Protein AF-A0A7R8WKD8-F1 (afdb_monomer_lite)

InterPro domains:
  IPR022764 Peptidase S54, rhomboid domain [PF01694] (116-177)
  IPR035952 Rhomboid-like superfamily [G3DSA:1.20.1540.10] (82-189)
  IPR035952 Rhomboid-like superfamily [SSF144091] (101-178)
  IPR051512 Inactive Rhomboid [PTHR45965] (2-182)

Foldseek 3Di:
DDPPPAPDHDDAPQDLCFAVVVHQDPPNHQDSDPLRGEFRPDGNDCPDDDDPPSHPDDQQWFWWQADQVRDTDTDHPVVSVVRVTDTDPRGHDPSNDQSNQVNVPPDGDPDSPDPPVLVCLQCVLVDDPDDVRVVVCCVVCVVVLVVVCVVPNDVVSVVCVRVVSSVVSVVCVVCVVPPDDDDPDPPVCVCVVVVVVVVVCVPPVPPPPPPDPDDPDDDPDDDD

Structure (mmCIF, N/CA/C/O backbone):
data_AF-A0A7R8WKD8-F1
#
_entry.id   AF-A0A7R8WKD8-F1
#
loop_
_atom_site.group_PDB
_atom_site.id
_atom_site.type_symbol
_atom_site.label_atom_id
_atom_site.label_alt_id
_atom_site.label_comp_id
_atom_site.label_asym_id
_atom_site.label_entity_id
_atom_site.label_seq_id
_atom_site.pdbx_PDB_ins_code
_atom_site.Cartn_x
_atom_site.Cartn_y
_atom_site.Cartn_z
_atom_site.occupancy
_atom_site.B_iso_or_equiv
_atom_site.auth_seq_id
_atom_site.auth_comp_id
_atom_site.auth_asym_id
_atom_site.auth_atom_id
_atom_site.pdbx_PDB_model_num
ATOM 1 N N . MET A 1 1 ? 23.098 -16.513 -18.361 1.00 45.22 1 MET A N 1
ATOM 2 C CA . MET A 1 1 ? 24.080 -15.434 -18.137 1.00 45.22 1 MET A CA 1
ATOM 3 C C . MET A 1 1 ? 23.797 -14.370 -19.174 1.00 45.22 1 MET A C 1
ATOM 5 O O . MET A 1 1 ? 23.619 -14.735 -20.330 1.00 45.22 1 MET A O 1
ATOM 9 N N . GLY A 1 2 ? 23.624 -13.119 -18.756 1.00 51.22 2 GLY A N 1
ATOM 10 C CA . GLY A 1 2 ? 23.376 -12.006 -19.670 1.00 51.22 2 GLY A CA 1
ATOM 11 C C . GLY A 1 2 ? 24.630 -11.605 -20.452 1.00 51.22 2 GLY A C 1
ATOM 12 O O . GLY A 1 2 ? 25.736 -12.041 -20.107 1.00 51.22 2 GLY A O 1
ATOM 13 N N . PRO A 1 3 ? 24.479 -10.781 -21.500 1.00 53.19 3 PRO A N 1
ATOM 14 C CA . PRO A 1 3 ? 25.617 -10.190 -22.198 1.00 53.19 3 PRO A CA 1
ATOM 15 C C . PRO A 1 3 ? 26.504 -9.412 -21.207 1.00 53.19 3 PRO A C 1
ATOM 17 O O . PRO A 1 3 ? 26.001 -8.745 -20.305 1.00 53.19 3 PRO A O 1
ATOM 20 N N . GLY A 1 4 ? 27.829 -9.550 -21.327 1.00 61.06 4 GLY A N 1
ATOM 21 C CA . GLY A 1 4 ? 28.795 -8.861 -20.455 1.00 61.06 4 GLY A CA 1
ATOM 22 C C . GLY A 1 4 ? 29.048 -9.501 -19.082 1.00 61.06 4 GLY A C 1
ATOM 23 O O . GLY A 1 4 ? 29.598 -8.844 -18.209 1.00 61.06 4 GLY A O 1
ATOM 24 N N . GLY A 1 5 ? 28.664 -10.766 -18.862 1.00 62.50 5 GLY A N 1
ATOM 25 C CA . GLY A 1 5 ? 28.948 -11.476 -17.602 1.00 62.50 5 GLY A CA 1
ATOM 26 C C . GLY A 1 5 ? 27.924 -11.242 -16.487 1.00 62.50 5 GLY A C 1
ATOM 27 O O . GLY A 1 5 ? 28.118 -11.713 -15.368 1.00 62.50 5 GLY A O 1
ATOM 28 N N . ARG A 1 6 ? 26.803 -10.577 -16.793 1.00 66.00 6 ARG A N 1
ATOM 29 C CA . ARG A 1 6 ? 25.732 -10.315 -15.826 1.00 66.00 6 ARG A CA 1
ATOM 30 C C . ARG A 1 6 ? 25.012 -11.599 -15.403 1.00 66.00 6 ARG A C 1
ATOM 32 O O . ARG A 1 6 ? 24.762 -12.510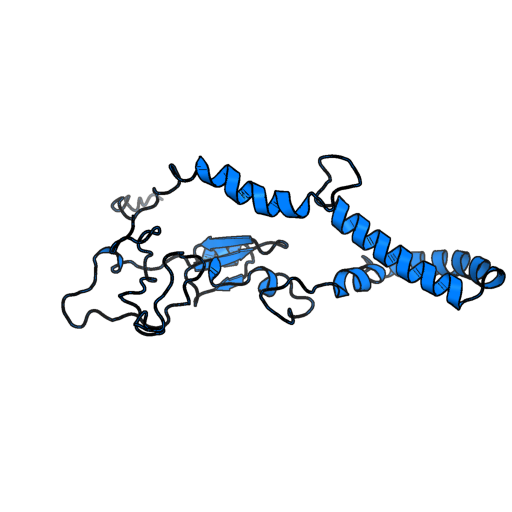 -16.204 1.00 66.00 6 ARG A O 1
ATOM 39 N N . ILE A 1 7 ? 24.605 -11.649 -14.135 1.00 69.19 7 ILE A N 1
ATOM 40 C CA . ILE A 1 7 ? 23.776 -12.738 -13.588 1.00 69.19 7 ILE A CA 1
ATOM 41 C C . ILE A 1 7 ? 22.369 -12.769 -14.206 1.00 69.19 7 ILE A C 1
ATOM 43 O O . ILE A 1 7 ? 21.774 -13.840 -14.344 1.00 69.19 7 ILE A O 1
ATOM 47 N N . SER A 1 8 ? 21.873 -11.608 -14.626 1.00 70.19 8 SER A N 1
ATOM 48 C CA . SER A 1 8 ? 20.536 -11.402 -15.176 1.00 70.19 8 SER A CA 1
ATOM 49 C C . SER A 1 8 ? 20.559 -11.349 -16.705 1.00 70.19 8 SER A C 1
ATOM 51 O O . SER A 1 8 ? 21.526 -10.866 -17.288 1.00 70.19 8 SER A O 1
ATOM 53 N N . GLY A 1 9 ? 19.520 -11.873 -17.363 1.00 71.19 9 GLY A N 1
ATOM 54 C CA . GLY A 1 9 ? 19.369 -11.789 -18.822 1.00 71.19 9 GLY A CA 1
ATOM 55 C C . GLY A 1 9 ? 18.934 -10.394 -19.298 1.00 71.19 9 GLY A C 1
ATOM 56 O O . GLY A 1 9 ? 18.519 -9.581 -18.471 1.00 71.19 9 GLY A O 1
ATOM 57 N N . PRO A 1 10 ? 19.015 -10.113 -20.612 1.00 72.69 10 PRO A N 1
ATOM 58 C CA . PRO A 1 10 ? 18.503 -8.867 -21.175 1.00 72.69 10 PRO A CA 1
ATOM 59 C C . PRO A 1 10 ? 16.980 -8.785 -21.001 1.00 72.69 10 PRO A C 1
ATOM 61 O O . PRO A 1 10 ? 16.276 -9.781 -21.178 1.00 72.69 10 PRO A O 1
ATOM 64 N N . VAL A 1 11 ? 16.477 -7.597 -20.658 1.00 81.00 11 VAL A N 1
ATOM 65 C CA . VAL A 1 11 ? 15.042 -7.310 -20.544 1.00 81.00 11 VAL A CA 1
ATOM 66 C C . VAL A 1 11 ? 14.648 -6.358 -21.664 1.00 81.00 11 VAL A C 1
ATOM 68 O O . VAL A 1 11 ? 15.293 -5.330 -21.875 1.00 81.00 11 VAL A O 1
ATOM 71 N N . CYS A 1 12 ? 13.577 -6.707 -22.373 1.00 81.44 12 CYS A N 1
ATOM 72 C CA . CYS A 1 12 ? 13.008 -5.885 -23.432 1.00 81.44 12 CYS A CA 1
ATOM 73 C C . CYS A 1 12 ? 12.758 -4.449 -22.944 1.00 81.44 12 CYS A C 1
ATOM 75 O O . CYS A 1 12 ? 12.101 -4.237 -21.928 1.00 81.44 12 CYS A O 1
ATOM 77 N N . GLY A 1 13 ? 13.297 -3.457 -23.657 1.00 78.56 13 GLY A N 1
ATOM 78 C CA . GLY A 1 13 ? 13.107 -2.039 -23.330 1.00 78.56 13 GLY A CA 1
ATOM 79 C C . GLY A 1 13 ? 13.916 -1.521 -22.133 1.00 78.56 13 GLY A C 1
ATOM 80 O O . GLY A 1 13 ? 13.988 -0.307 -21.956 1.00 78.56 13 GLY A O 1
ATOM 81 N N . GLN A 1 14 ? 14.581 -2.397 -21.375 1.00 80.50 14 GLN A N 1
ATOM 82 C CA . GLN A 1 14 ? 15.265 -2.060 -20.130 1.00 80.50 14 GLN A CA 1
ATOM 83 C C . GLN A 1 14 ? 16.693 -2.629 -20.124 1.00 80.50 14 GLN A C 1
ATOM 85 O O . GLN A 1 14 ? 17.045 -3.454 -19.289 1.00 80.50 14 GLN A O 1
ATOM 90 N N . ASP A 1 15 ? 17.533 -2.184 -21.057 1.00 83.69 15 ASP A N 1
ATOM 91 C CA . ASP A 1 15 ? 18.952 -2.549 -21.090 1.00 83.69 15 ASP A CA 1
ATOM 92 C C . ASP A 1 15 ? 19.832 -1.350 -20.674 1.00 83.69 15 ASP A C 1
ATOM 94 O O . ASP A 1 15 ? 19.741 -0.290 -21.306 1.00 83.69 15 ASP A O 1
ATOM 98 N N . PRO A 1 16 ? 20.695 -1.496 -19.646 1.00 83.31 16 PRO A N 1
ATOM 99 C CA . PRO A 1 16 ? 21.612 -0.446 -19.203 1.00 83.31 16 PRO A CA 1
ATOM 100 C C . PRO A 1 16 ? 22.499 0.124 -20.319 1.00 83.31 16 PRO A C 1
ATOM 102 O O . PRO A 1 16 ? 22.771 1.323 -20.330 1.00 83.31 16 PRO A O 1
ATOM 105 N N . SER A 1 17 ? 22.942 -0.712 -21.265 1.00 80.62 17 SER A N 1
ATOM 106 C CA . SER A 1 17 ? 23.826 -0.315 -22.368 1.00 80.62 17 SER A CA 1
ATOM 107 C C . SER A 1 17 ? 23.109 0.496 -23.450 1.00 80.62 17 SER A C 1
ATOM 109 O O . SER A 1 17 ? 23.755 1.230 -24.194 1.00 80.62 17 SER A O 1
ATOM 111 N N . TYR A 1 18 ? 21.780 0.391 -23.529 1.00 82.00 18 TYR A N 1
ATOM 112 C CA . TYR A 1 18 ? 20.954 1.074 -24.533 1.00 82.00 18 TYR A CA 1
ATOM 113 C C . TYR A 1 18 ? 20.039 2.151 -23.928 1.00 82.00 18 TYR A C 1
ATOM 115 O O . TYR A 1 18 ? 19.249 2.773 -24.649 1.00 82.00 18 TYR A O 1
ATOM 123 N N . CYS A 1 19 ? 20.153 2.402 -22.620 1.00 86.06 19 CYS A N 1
ATOM 124 C CA . CYS A 1 19 ? 19.435 3.463 -21.930 1.00 86.06 19 CYS A CA 1
ATOM 125 C C . CYS A 1 19 ? 20.243 4.767 -21.908 1.00 86.06 19 CYS A C 1
ATOM 127 O O . CYS A 1 19 ? 21.386 4.804 -21.461 1.00 86.06 19 CYS A O 1
ATOM 129 N N . LYS A 1 20 ? 19.631 5.864 -22.365 1.00 86.56 20 LYS A N 1
ATOM 130 C CA . LYS A 1 20 ? 20.233 7.206 -22.368 1.00 86.56 20 LYS A CA 1
ATOM 131 C C . LYS A 1 20 ? 19.947 7.980 -21.080 1.00 86.56 20 LYS A C 1
ATOM 133 O O . LYS A 1 20 ? 20.709 8.873 -20.723 1.00 86.56 20 LYS A O 1
ATOM 138 N N . ASP A 1 21 ? 18.834 7.681 -20.413 1.00 83.81 21 ASP A N 1
ATOM 139 C CA . ASP A 1 21 ? 18.379 8.412 -19.229 1.00 83.81 21 ASP A CA 1
ATOM 140 C C . ASP A 1 21 ? 17.670 7.470 -18.234 1.00 83.81 21 ASP A C 1
ATOM 142 O O . ASP A 1 21 ? 16.521 7.088 -18.502 1.00 83.81 21 ASP A O 1
ATOM 146 N N . PRO A 1 22 ? 18.323 7.108 -17.109 1.00 87.75 22 PRO A N 1
ATOM 147 C CA . PRO A 1 22 ? 19.722 7.407 -16.756 1.00 87.75 22 PRO A CA 1
ATOM 148 C C . PRO A 1 22 ? 20.719 6.511 -17.515 1.00 87.75 22 PRO A C 1
ATOM 150 O O . PRO A 1 22 ? 20.501 5.313 -17.649 1.00 87.75 22 PRO A O 1
ATOM 153 N N . ALA A 1 23 ? 21.833 7.066 -17.999 1.00 84.50 23 ALA A N 1
ATOM 154 C CA . ALA A 1 23 ? 22.864 6.273 -18.676 1.00 84.50 23 ALA A CA 1
ATOM 155 C C . ALA A 1 23 ? 23.682 5.438 -17.675 1.00 84.50 23 ALA A C 1
ATOM 157 O O . ALA A 1 23 ? 24.128 5.961 -16.655 1.00 84.50 23 ALA A O 1
ATOM 158 N N . SER A 1 24 ? 23.917 4.158 -17.977 1.00 82.56 24 SER A N 1
ATOM 159 C CA . SER A 1 24 ? 24.777 3.279 -17.172 1.00 82.56 24 SER A CA 1
ATOM 160 C C . SER A 1 24 ? 26.246 3.453 -17.565 1.00 82.56 24 SER A C 1
ATOM 162 O O . SER A 1 24 ? 26.801 2.628 -18.290 1.00 82.56 24 SER A O 1
ATOM 164 N N . VAL A 1 25 ? 26.874 4.532 -17.102 1.00 84.19 25 VAL A N 1
ATOM 165 C CA . VAL A 1 25 ? 28.289 4.845 -17.364 1.00 84.19 25 VAL A CA 1
ATOM 166 C C . VAL A 1 25 ? 29.033 5.110 -16.059 1.00 84.19 25 VAL A C 1
ATOM 168 O O . VAL A 1 25 ? 28.458 5.660 -15.119 1.00 84.19 25 VAL A O 1
ATOM 171 N N . ALA A 1 26 ? 30.317 4.749 -15.995 1.00 78.75 26 ALA A N 1
ATOM 172 C CA . ALA A 1 26 ? 31.159 5.027 -14.834 1.00 78.75 26 ALA A CA 1
ATOM 173 C C . ALA A 1 26 ? 31.128 6.530 -14.476 1.00 78.75 26 ALA A C 1
ATOM 175 O O . ALA A 1 26 ? 31.273 7.369 -15.371 1.00 78.75 26 ALA A O 1
ATOM 176 N N . PRO A 1 27 ? 30.945 6.904 -13.193 1.00 80.38 27 PRO A N 1
ATOM 177 C CA . PRO A 1 27 ? 30.957 6.067 -11.983 1.00 80.38 27 PRO A CA 1
ATOM 178 C C . PRO A 1 27 ? 29.587 5.497 -11.553 1.00 80.38 27 PRO A C 1
ATOM 180 O O . PRO A 1 27 ? 29.515 4.786 -10.554 1.00 80.38 27 PRO A O 1
ATOM 183 N N . HIS A 1 28 ? 28.502 5.802 -12.269 1.00 82.81 28 HIS A N 1
ATOM 184 C CA . HIS A 1 28 ? 27.127 5.415 -11.930 1.00 82.81 28 HIS A CA 1
ATOM 185 C C . HIS A 1 28 ? 26.617 4.295 -12.848 1.00 82.81 28 HIS A C 1
ATOM 187 O O . HIS A 1 28 ? 25.647 4.451 -13.590 1.00 82.81 28 HIS A O 1
ATOM 193 N N . GLU A 1 29 ? 27.294 3.149 -12.810 1.00 85.88 29 GLU A N 1
ATOM 194 C CA . GLU A 1 29 ? 26.869 1.964 -13.555 1.00 85.88 29 GLU A CA 1
ATOM 195 C C . GLU A 1 29 ? 25.701 1.261 -12.868 1.00 85.88 29 GLU A C 1
ATOM 197 O O . GLU A 1 29 ? 25.628 1.167 -11.640 1.00 85.88 29 GLU A O 1
ATOM 202 N N . TRP A 1 30 ? 24.773 0.748 -13.672 1.00 86.56 30 TRP A N 1
ATOM 203 C CA . TRP A 1 30 ? 23.646 0.005 -13.137 1.00 86.56 30 TRP A CA 1
ATOM 204 C C . TRP A 1 30 ? 24.100 -1.371 -12.650 1.00 86.56 30 TRP A C 1
ATOM 206 O O . TRP A 1 30 ? 24.797 -2.074 -13.395 1.00 86.56 30 TRP A O 1
ATOM 216 N N . PRO A 1 31 ? 23.635 -1.801 -11.466 1.00 84.88 31 PRO A N 1
ATOM 217 C CA . PRO A 1 31 ? 24.001 -3.087 -10.884 1.00 84.88 31 PRO A CA 1
ATOM 218 C C . PRO A 1 31 ? 23.561 -4.267 -11.763 1.00 84.88 31 PRO A C 1
ATOM 220 O O . PRO A 1 31 ? 22.686 -4.145 -12.620 1.00 84.88 31 PRO A O 1
ATOM 223 N N . ASP A 1 32 ? 24.138 -5.447 -11.539 1.00 81.81 32 ASP A N 1
ATOM 224 C CA . ASP A 1 32 ? 23.786 -6.655 -12.304 1.00 81.81 32 ASP A CA 1
ATOM 225 C C . ASP A 1 32 ? 22.424 -7.262 -11.920 1.00 81.81 32 ASP A C 1
ATOM 227 O O . ASP A 1 32 ? 21.851 -8.056 -12.675 1.00 81.81 32 ASP A O 1
ATOM 231 N N . ASP A 1 33 ? 21.906 -6.910 -10.743 1.00 81.75 33 ASP A N 1
ATOM 232 C CA . ASP A 1 33 ? 20.605 -7.350 -10.242 1.00 81.75 33 ASP A CA 1
ATOM 233 C C . ASP A 1 33 ? 19.479 -6.480 -10.824 1.00 81.75 33 ASP A C 1
ATOM 235 O O . ASP A 1 33 ? 19.427 -5.275 -10.569 1.00 81.75 33 ASP A O 1
ATOM 239 N N . ILE A 1 34 ? 18.550 -7.099 -11.569 1.00 80.88 34 ILE A N 1
ATOM 240 C CA . ILE A 1 34 ? 17.421 -6.398 -12.211 1.00 80.88 34 ILE A CA 1
ATOM 241 C C . ILE A 1 34 ? 16.512 -5.686 -11.214 1.00 80.88 34 ILE A C 1
ATOM 243 O O . ILE A 1 34 ? 15.792 -4.763 -11.580 1.00 80.88 34 ILE A O 1
ATOM 247 N N . THR A 1 35 ? 16.502 -6.138 -9.958 1.00 82.19 35 THR A N 1
ATOM 248 C CA . THR A 1 35 ? 15.624 -5.573 -8.929 1.00 82.19 35 THR A CA 1
ATOM 249 C C . THR A 1 35 ? 16.043 -4.170 -8.510 1.00 82.19 35 THR A C 1
ATOM 251 O O . THR A 1 35 ? 15.264 -3.470 -7.881 1.00 82.19 35 THR A O 1
ATOM 254 N N . GLN A 1 36 ? 17.260 -3.758 -8.861 1.00 83.56 36 GLN A N 1
ATOM 255 C CA . GLN A 1 36 ? 17.828 -2.457 -8.520 1.00 83.56 36 GLN A CA 1
ATOM 256 C C . GLN A 1 36 ? 17.942 -1.541 -9.748 1.00 83.56 36 GLN A C 1
ATOM 258 O O . GLN A 1 36 ? 18.623 -0.518 -9.706 1.00 83.56 36 GLN A O 1
ATOM 263 N N . TRP A 1 37 ? 17.333 -1.921 -10.876 1.00 86.88 37 TRP A N 1
ATOM 264 C CA . TRP A 1 37 ? 17.413 -1.138 -12.104 1.00 86.88 37 TRP A CA 1
ATOM 265 C C . TRP A 1 37 ? 16.464 0.063 -12.064 1.00 86.88 37 TRP A C 1
ATOM 267 O O . TRP A 1 37 ? 15.256 -0.122 -11.888 1.00 86.88 37 TRP A O 1
ATOM 277 N N . PRO A 1 38 ? 16.965 1.289 -12.297 1.00 88.62 38 PRO A N 1
ATOM 278 C CA . PRO A 1 38 ? 16.108 2.462 -12.405 1.00 88.62 38 PRO A CA 1
ATOM 279 C C . PRO A 1 38 ? 15.262 2.410 -13.685 1.00 88.62 38 PRO A C 1
ATOM 281 O O . PRO A 1 38 ? 15.553 1.669 -14.623 1.00 88.62 38 PRO A O 1
ATOM 284 N N . VAL A 1 39 ? 14.206 3.218 -13.745 1.00 89.56 39 VAL A N 1
ATOM 285 C CA . VAL A 1 39 ? 13.338 3.319 -14.929 1.00 89.56 39 VAL A CA 1
ATOM 286 C C . VAL A 1 39 ? 14.101 3.934 -16.103 1.00 89.56 39 VAL A C 1
ATOM 288 O O . VAL A 1 39 ? 14.632 5.040 -15.986 1.00 89.56 39 VAL A O 1
ATOM 291 N N . CYS A 1 40 ? 14.124 3.248 -17.252 1.00 87.88 40 CYS A N 1
ATOM 292 C CA . CYS A 1 40 ? 14.686 3.819 -18.473 1.00 87.88 40 CYS A CA 1
ATOM 293 C C . CYS A 1 40 ? 13.658 4.711 -19.178 1.00 87.88 40 CYS A C 1
ATOM 295 O O . CYS A 1 40 ? 12.717 4.218 -19.795 1.00 87.88 40 CYS A O 1
ATOM 297 N N . ARG A 1 41 ? 13.848 6.034 -19.137 1.00 86.94 41 ARG A N 1
ATOM 298 C CA . ARG A 1 41 ? 12.908 6.984 -19.764 1.00 86.94 41 ARG A CA 1
ATOM 299 C C . ARG A 1 41 ? 13.178 7.199 -21.246 1.00 86.94 41 ARG A C 1
ATOM 301 O O . ARG A 1 41 ? 12.258 7.465 -22.016 1.00 86.94 41 ARG A O 1
ATOM 308 N N . LYS A 1 42 ? 14.449 7.139 -21.654 1.00 83.44 42 LYS A N 1
ATOM 309 C CA . LYS A 1 42 ? 14.872 7.396 -23.037 1.00 83.44 42 LYS A CA 1
ATOM 310 C C . LYS A 1 42 ? 15.813 6.305 -23.512 1.00 83.44 42 LYS A C 1
ATOM 312 O O . LYS A 1 42 ? 16.886 6.116 -22.946 1.00 83.44 42 LYS A O 1
ATOM 317 N N . ARG A 1 43 ? 15.417 5.640 -24.593 1.00 80.06 43 ARG A N 1
ATOM 318 C CA . ARG A 1 43 ? 16.225 4.637 -25.290 1.00 80.06 43 ARG A CA 1
ATOM 319 C C . ARG A 1 43 ? 17.055 5.303 -26.380 1.00 80.06 43 ARG A C 1
ATOM 321 O O . ARG A 1 43 ? 16.640 6.311 -26.957 1.00 80.06 43 ARG A O 1
ATOM 328 N N . THR A 1 44 ? 18.206 4.723 -26.686 1.00 73.69 44 THR A N 1
ATOM 329 C CA . THR A 1 44 ? 18.944 5.073 -27.899 1.00 73.69 44 THR A CA 1
ATOM 330 C C . THR A 1 44 ? 18.123 4.602 -29.100 1.00 73.69 44 THR A C 1
ATOM 332 O O . THR A 1 44 ? 18.080 3.411 -29.399 1.00 73.69 44 THR A O 1
ATOM 335 N N . LEU A 1 45 ? 17.413 5.527 -29.759 1.00 62.09 45 LEU A N 1
ATOM 336 C CA . LEU A 1 45 ? 16.790 5.244 -31.051 1.00 62.09 45 LEU A CA 1
ATOM 337 C C . LEU A 1 45 ? 17.905 4.867 -32.024 1.00 62.09 45 LEU A C 1
ATOM 339 O O . LEU A 1 45 ? 18.939 5.531 -32.052 1.00 62.09 45 LEU A O 1
ATOM 343 N N . ALA A 1 46 ? 17.690 3.805 -32.791 1.00 55.22 46 ALA A N 1
ATOM 344 C CA . ALA A 1 46 ? 18.627 3.268 -33.764 1.00 55.22 46 ALA A CA 1
ATOM 345 C C . ALA A 1 46 ? 19.007 4.307 -34.840 1.00 55.22 46 ALA A C 1
ATOM 347 O O . ALA A 1 46 ? 18.484 4.287 -35.947 1.00 55.22 46 ALA A O 1
ATOM 348 N N . SER A 1 47 ? 19.926 5.223 -34.531 1.00 45.66 47 SER A N 1
ATOM 349 C CA . SER A 1 47 ? 20.472 6.186 -35.491 1.00 45.66 47 SER A CA 1
ATOM 350 C C . SER A 1 47 ? 21.868 5.808 -35.985 1.00 45.66 47 SER A C 1
ATOM 352 O O . SER A 1 47 ? 22.529 6.638 -36.595 1.00 45.66 47 SER A O 1
ATOM 354 N N . SER A 1 48 ? 22.332 4.579 -35.736 1.00 44.56 48 SER A N 1
ATOM 355 C CA . SER A 1 48 ? 23.504 3.997 -36.403 1.00 44.56 48 SER A CA 1
ATOM 356 C C . SER A 1 48 ? 23.658 2.520 -36.023 1.00 44.56 48 SER A C 1
ATOM 358 O O . SER A 1 48 ? 24.268 2.222 -35.004 1.00 44.56 48 SER A O 1
ATOM 360 N N . GLY A 1 49 ? 23.050 1.600 -36.783 1.00 50.41 49 GLY A N 1
ATOM 361 C CA . GLY A 1 49 ? 23.471 0.189 -36.925 1.00 50.41 49 GLY A CA 1
ATOM 362 C C . GLY A 1 49 ? 23.705 -0.698 -35.684 1.00 50.41 49 GLY A C 1
ATOM 363 O O . GLY A 1 49 ? 24.191 -1.810 -35.846 1.00 50.41 49 GLY A O 1
ATOM 364 N N . GLN A 1 50 ? 23.394 -0.251 -34.468 1.00 54.09 50 GLN A N 1
ATOM 365 C CA . GLN A 1 50 ? 23.701 -0.934 -33.206 1.00 54.09 50 GLN A CA 1
ATOM 366 C C . GLN A 1 50 ? 22.461 -0.974 -32.308 1.00 54.09 50 GLN A C 1
ATOM 368 O O . GLN A 1 50 ? 22.485 -0.525 -31.169 1.00 54.09 50 GLN A O 1
ATOM 373 N N . SER A 1 51 ? 21.332 -1.451 -32.825 1.00 56.50 51 SER A N 1
ATOM 374 C CA . SER A 1 51 ? 20.255 -1.926 -31.948 1.00 56.50 51 SER A CA 1
ATOM 375 C C . SER A 1 51 ? 20.479 -3.419 -31.783 1.00 56.50 51 SER A C 1
ATOM 377 O O . SER A 1 51 ? 20.450 -4.154 -32.766 1.00 56.50 51 SER A O 1
ATOM 379 N N . ALA A 1 52 ? 20.787 -3.865 -30.565 1.00 66.44 52 ALA A N 1
ATOM 380 C CA . ALA A 1 52 ? 20.861 -5.295 -30.316 1.00 66.44 52 ALA A CA 1
ATOM 381 C C . ALA A 1 52 ? 19.491 -5.933 -30.570 1.00 66.44 52 ALA A C 1
ATOM 383 O O . ALA A 1 52 ? 18.459 -5.343 -30.251 1.00 66.44 52 ALA A O 1
ATOM 384 N N . GLU A 1 53 ? 19.489 -7.140 -31.130 1.00 72.38 53 GLU A N 1
ATOM 385 C CA . GLU A 1 53 ? 18.284 -7.893 -31.496 1.00 72.38 53 GLU A CA 1
ATOM 386 C C . GLU A 1 53 ? 17.282 -7.995 -30.329 1.00 72.38 53 GLU A C 1
ATOM 388 O O . GLU A 1 53 ? 16.077 -7.854 -30.517 1.00 72.38 53 GLU A O 1
ATOM 393 N N . HIS A 1 54 ? 17.779 -8.104 -29.091 1.00 74.31 54 HIS A N 1
ATOM 394 C CA . HIS A 1 54 ? 16.959 -8.177 -27.875 1.00 74.31 54 HIS A CA 1
ATOM 395 C C . HIS A 1 54 ? 16.285 -6.858 -27.456 1.00 74.31 54 HIS A C 1
ATOM 397 O O . HIS A 1 54 ? 15.479 -6.859 -26.527 1.00 74.31 54 HIS A O 1
ATOM 403 N N . MET A 1 55 ? 16.602 -5.739 -28.113 1.00 74.06 55 MET A N 1
ATOM 404 C CA . MET A 1 55 ? 15.959 -4.435 -27.905 1.00 74.06 55 MET A CA 1
ATOM 405 C C . MET A 1 55 ? 14.852 -4.140 -28.923 1.00 74.06 55 MET A C 1
ATOM 407 O O . MET A 1 55 ? 14.082 -3.198 -28.723 1.00 74.06 55 MET A O 1
ATOM 411 N N . ALA A 1 56 ? 14.755 -4.930 -29.996 1.00 77.88 56 ALA A N 1
ATOM 412 C CA . ALA A 1 56 ? 13.767 -4.782 -31.063 1.00 77.88 56 ALA A CA 1
ATOM 413 C C . ALA A 1 56 ? 12.437 -5.468 -30.700 1.00 77.88 56 ALA A C 1
ATOM 415 O O . ALA A 1 56 ? 11.951 -6.349 -31.401 1.00 77.88 56 ALA A O 1
ATOM 416 N N . CYS A 1 57 ? 11.866 -5.082 -29.565 1.00 78.75 57 CYS A N 1
ATOM 417 C CA . CYS A 1 57 ? 10.656 -5.671 -29.010 1.00 78.75 57 CYS A CA 1
ATOM 418 C C . CYS A 1 57 ? 9.627 -4.583 -28.687 1.00 78.75 57 CYS A C 1
ATOM 420 O O . CYS A 1 57 ? 9.965 -3.470 -28.268 1.00 78.75 57 CYS A O 1
ATOM 422 N N . GLU A 1 58 ? 8.357 -4.920 -28.876 1.00 82.25 58 GLU A N 1
ATOM 423 C CA . GLU A 1 58 ? 7.234 -4.088 -28.465 1.00 82.25 58 GLU A CA 1
ATOM 424 C C . GLU A 1 58 ? 6.876 -4.411 -27.011 1.00 82.25 58 GLU A C 1
ATOM 426 O O . GLU A 1 58 ? 6.627 -5.565 -26.657 1.00 82.25 58 GLU A O 1
ATOM 431 N N . VAL A 1 59 ? 6.896 -3.398 -26.143 1.00 82.75 59 VAL A N 1
ATOM 432 C CA . VAL A 1 59 ? 6.493 -3.565 -24.744 1.00 82.75 59 VAL A CA 1
ATOM 433 C C . VAL A 1 59 ? 4.974 -3.451 -24.680 1.00 82.75 59 VAL A C 1
ATOM 435 O O . VAL A 1 59 ? 4.434 -2.356 -24.776 1.00 82.75 59 VAL A O 1
ATOM 438 N N . ILE A 1 60 ? 4.304 -4.592 -24.523 1.00 82.56 60 ILE A N 1
ATOM 439 C CA . ILE A 1 60 ? 2.836 -4.682 -24.428 1.00 82.56 60 ILE A CA 1
ATOM 440 C C . ILE A 1 60 ? 2.383 -4.746 -22.954 1.00 82.56 60 ILE A C 1
ATOM 442 O O . ILE A 1 60 ? 1.274 -4.343 -22.611 1.00 82.56 60 ILE A O 1
ATOM 446 N N . GLY A 1 61 ? 3.245 -5.257 -22.066 1.00 89.00 61 GLY A N 1
ATOM 447 C CA . GLY A 1 61 ? 2.935 -5.488 -20.656 1.00 89.00 61 GLY A CA 1
ATOM 448 C C . GLY A 1 61 ? 3.682 -4.550 -19.714 1.00 89.00 61 GLY A C 1
ATOM 449 O O . GLY A 1 61 ? 4.894 -4.383 -19.836 1.00 89.00 61 GLY A O 1
ATOM 450 N N . HIS A 1 62 ? 2.964 -4.015 -18.730 1.00 91.75 62 HIS A N 1
ATOM 451 C CA . HIS A 1 62 ? 3.487 -3.137 -17.686 1.00 91.75 62 HIS A CA 1
ATOM 452 C C . HIS A 1 62 ? 3.053 -3.608 -16.286 1.00 91.75 62 HIS A C 1
ATOM 454 O O . HIS A 1 62 ? 2.110 -4.398 -16.165 1.00 91.75 62 HIS A O 1
ATOM 460 N N . PRO A 1 63 ? 3.732 -3.168 -15.210 1.00 93.75 63 PRO A N 1
ATOM 461 C CA . PRO A 1 63 ? 3.342 -3.484 -13.842 1.00 93.75 63 PRO A CA 1
ATOM 462 C C . PRO A 1 63 ? 1.919 -3.006 -13.512 1.00 93.75 63 PRO A C 1
ATOM 464 O O . PRO A 1 63 ? 1.582 -1.834 -13.674 1.00 93.75 63 PRO A O 1
ATOM 467 N N . CYS A 1 64 ? 1.105 -3.930 -13.009 1.00 92.88 64 CYS A N 1
ATOM 468 C CA . CYS A 1 64 ? -0.233 -3.699 -12.484 1.00 92.88 64 CYS A CA 1
ATOM 469 C C . CYS A 1 64 ? -0.282 -4.130 -11.014 1.00 92.88 64 CYS A C 1
ATOM 471 O O . CYS A 1 64 ? 0.065 -5.268 -10.679 1.00 92.88 64 CYS A O 1
ATOM 473 N N . CYS A 1 65 ? -0.715 -3.220 -10.148 1.00 92.12 65 CYS A N 1
ATOM 474 C CA . CYS A 1 65 ? -0.848 -3.443 -8.716 1.00 92.12 65 CYS A CA 1
ATOM 475 C C . CYS A 1 65 ? -2.291 -3.823 -8.376 1.00 92.12 65 CYS A C 1
ATOM 477 O O . CYS A 1 65 ? -3.216 -3.047 -8.621 1.00 92.12 65 CYS A O 1
ATOM 479 N N . ILE A 1 66 ? -2.483 -5.019 -7.815 1.00 88.94 66 ILE A N 1
ATOM 480 C CA . ILE A 1 66 ? -3.803 -5.607 -7.554 1.00 88.94 66 ILE A CA 1
ATOM 481 C C . ILE A 1 66 ? -3.956 -6.079 -6.105 1.00 88.94 66 ILE A C 1
ATOM 483 O O . ILE A 1 66 ? -3.019 -6.577 -5.474 1.00 88.94 66 ILE A O 1
ATOM 487 N N . GLY A 1 67 ? -5.189 -5.986 -5.604 1.00 82.31 67 GLY A N 1
ATOM 488 C CA . GLY A 1 67 ? -5.597 -6.511 -4.301 1.00 82.31 67 GLY A CA 1
ATOM 489 C C . GLY A 1 67 ? -4.998 -5.778 -3.096 1.00 82.31 67 GLY A C 1
ATOM 490 O O . GLY A 1 67 ? -4.056 -5.007 -3.206 1.00 82.31 67 GLY A O 1
ATOM 491 N N . ILE A 1 68 ? -5.523 -6.063 -1.902 1.00 74.44 68 ILE A N 1
ATOM 492 C CA . ILE A 1 68 ? -5.168 -5.362 -0.649 1.00 74.44 68 ILE A CA 1
ATOM 493 C C . ILE A 1 68 ? -3.719 -5.575 -0.180 1.00 74.44 68 ILE A C 1
ATOM 495 O O . ILE A 1 68 ? -3.219 -4.821 0.650 1.00 74.44 68 ILE A O 1
ATOM 499 N N . HIS A 1 69 ? -3.057 -6.611 -0.700 1.00 76.56 69 HIS A N 1
ATOM 500 C CA . HIS A 1 69 ? -1.660 -6.932 -0.417 1.00 76.56 69 HIS A CA 1
ATOM 501 C C . HIS A 1 69 ? -0.699 -6.335 -1.452 1.00 76.56 69 HIS A C 1
ATOM 503 O O . HIS A 1 69 ? 0.445 -6.772 -1.502 1.00 76.56 69 HIS A O 1
ATOM 509 N N . GLY A 1 70 ? -1.143 -5.409 -2.312 1.00 81.94 70 GLY A N 1
ATOM 510 C CA . GLY A 1 70 ? -0.269 -4.754 -3.289 1.00 81.94 70 GLY A CA 1
ATOM 511 C C . GLY A 1 70 ? 0.491 -5.752 -4.165 1.00 81.94 70 GLY A C 1
ATOM 512 O O . GLY A 1 70 ? 1.700 -5.617 -4.350 1.00 81.94 70 GLY A O 1
ATOM 513 N N . ALA A 1 71 ? -0.180 -6.803 -4.643 1.00 86.25 71 ALA A N 1
ATOM 514 C CA . ALA A 1 71 ? 0.466 -7.799 -5.485 1.00 86.25 71 ALA A CA 1
ATOM 515 C C . ALA A 1 71 ? 0.787 -7.173 -6.847 1.00 86.25 71 ALA A C 1
ATOM 517 O O . ALA A 1 71 ? -0.078 -6.552 -7.459 1.00 86.25 71 ALA A O 1
ATOM 518 N N . CYS A 1 72 ? 2.023 -7.342 -7.318 1.00 90.19 72 CYS A N 1
ATOM 519 C CA . CYS A 1 72 ? 2.440 -6.835 -8.621 1.00 90.19 72 CYS A CA 1
ATOM 520 C C . CYS A 1 72 ? 2.427 -7.939 -9.675 1.00 90.19 72 CYS A C 1
ATOM 522 O O . CYS A 1 72 ? 3.052 -8.988 -9.493 1.00 90.19 72 CYS A O 1
ATOM 524 N N . GLN A 1 73 ? 1.774 -7.670 -10.802 1.00 90.94 73 GLN A N 1
ATOM 525 C CA . GLN A 1 73 ? 1.775 -8.534 -11.975 1.00 90.94 73 GLN A CA 1
ATOM 526 C C . GLN A 1 73 ? 2.002 -7.706 -13.240 1.00 90.94 73 GLN A C 1
ATOM 528 O O . GLN A 1 73 ? 1.364 -6.678 -13.429 1.00 90.94 73 GLN A O 1
ATOM 533 N N . ILE A 1 74 ? 2.887 -8.165 -14.127 1.00 90.12 74 ILE A N 1
ATOM 534 C CA . ILE A 1 74 ? 3.072 -7.537 -15.441 1.00 90.12 74 ILE A CA 1
ATOM 535 C C . ILE A 1 74 ? 1.944 -8.014 -16.357 1.00 90.12 74 ILE A C 1
ATOM 537 O O . ILE A 1 74 ? 1.802 -9.218 -16.580 1.00 90.12 74 ILE A O 1
ATOM 541 N N . THR A 1 75 ? 1.128 -7.090 -16.853 1.00 92.50 75 THR A N 1
ATOM 542 C CA . THR A 1 75 ? -0.023 -7.390 -17.714 1.00 92.50 75 THR A CA 1
ATOM 543 C C . THR A 1 75 ? -0.343 -6.216 -18.643 1.00 92.50 75 THR A C 1
ATOM 545 O O . THR A 1 75 ? 0.331 -5.188 -18.585 1.00 92.50 75 THR A O 1
ATOM 548 N N . THR A 1 76 ? -1.319 -6.368 -19.536 1.00 93.56 76 THR A N 1
ATOM 549 C CA . THR A 1 76 ? -1.765 -5.287 -20.429 1.00 93.56 76 THR A CA 1
ATOM 550 C C . THR A 1 76 ? -2.667 -4.298 -19.691 1.00 93.56 76 THR A C 1
ATOM 552 O O . THR A 1 76 ? -3.182 -4.594 -18.607 1.00 93.56 76 THR A O 1
ATOM 555 N N . GLN A 1 77 ? -2.873 -3.114 -20.269 1.00 92.81 77 GLN A N 1
ATOM 556 C CA . GLN A 1 77 ? -3.702 -2.082 -19.646 1.00 92.81 77 GLN A CA 1
ATOM 557 C C . GLN A 1 77 ? -5.148 -2.561 -19.459 1.00 92.81 77 GLN A C 1
ATOM 559 O O . GLN A 1 77 ? -5.703 -2.435 -18.370 1.00 92.81 77 GLN A O 1
ATOM 564 N N . GLU A 1 78 ? -5.731 -3.174 -20.488 1.00 93.56 78 GLU A N 1
ATOM 565 C CA . GLU A 1 78 ? -7.129 -3.615 -20.505 1.00 93.56 78 GLU A CA 1
ATOM 566 C C . GLU A 1 78 ? -7.384 -4.684 -19.438 1.00 93.56 78 GLU A C 1
ATOM 568 O O . GLU A 1 78 ? -8.401 -4.664 -18.746 1.00 93.56 78 GLU A O 1
ATOM 573 N N . TYR A 1 79 ? -6.432 -5.604 -19.259 1.00 92.94 79 TYR A N 1
ATOM 574 C CA . TYR A 1 79 ? -6.533 -6.633 -18.230 1.00 92.94 79 TYR A CA 1
ATOM 575 C C . TYR A 1 79 ? -6.358 -6.059 -16.818 1.00 92.94 79 TYR A C 1
ATOM 577 O O . TYR A 1 79 ? -7.019 -6.510 -15.884 1.00 92.94 79 TYR A O 1
ATOM 585 N N . CYS A 1 80 ? -5.496 -5.053 -16.639 1.00 92.56 80 CYS A N 1
ATOM 586 C CA . CYS A 1 80 ? -5.348 -4.378 -15.348 1.00 92.56 80 CYS A CA 1
ATOM 587 C C . CYS A 1 80 ? -6.627 -3.622 -14.952 1.00 92.56 80 CYS A C 1
ATOM 589 O O . CYS A 1 80 ? -7.074 -3.721 -13.807 1.00 92.56 80 CYS A O 1
ATOM 591 N N . GLU A 1 81 ? -7.247 -2.929 -15.912 1.00 93.44 81 GLU A N 1
ATOM 592 C CA . GLU A 1 81 ? -8.528 -2.239 -15.730 1.00 93.44 81 GLU A CA 1
ATOM 593 C C . GLU A 1 81 ? -9.653 -3.230 -15.400 1.00 93.44 81 GLU A C 1
ATOM 595 O O . GLU A 1 81 ? -10.423 -2.997 -14.469 1.00 93.44 81 GLU A O 1
ATOM 600 N N . PHE A 1 82 ? -9.690 -4.387 -16.071 1.00 94.06 82 PHE A N 1
ATOM 601 C CA . PHE A 1 82 ? -10.627 -5.467 -15.748 1.00 94.06 82 PHE A CA 1
ATOM 602 C C . PHE A 1 82 ? -10.489 -5.962 -14.296 1.00 94.06 82 PHE A C 1
ATOM 604 O O . PHE A 1 82 ? -11.487 -6.265 -13.640 1.00 94.06 82 PHE A O 1
ATOM 611 N N . LEU A 1 83 ? -9.264 -6.009 -13.766 1.00 89.69 83 LEU A N 1
ATOM 612 C CA . LEU A 1 83 ? -8.985 -6.406 -12.383 1.00 89.69 83 LEU A CA 1
ATOM 613 C C . LEU A 1 83 ? -9.173 -5.277 -11.351 1.00 89.69 83 LEU A C 1
ATOM 615 O O . LEU A 1 83 ? -8.928 -5.513 -10.167 1.00 89.69 83 LEU A O 1
ATOM 619 N N . ASN A 1 84 ? -9.606 -4.077 -11.762 1.00 89.75 84 ASN A N 1
ATOM 620 C CA . ASN A 1 84 ? -9.636 -2.868 -10.926 1.00 89.75 84 ASN A CA 1
ATOM 621 C C . ASN A 1 84 ? -8.282 -2.582 -10.241 1.00 89.75 84 ASN A C 1
ATOM 623 O O . ASN A 1 84 ? -8.227 -2.203 -9.069 1.00 89.75 84 ASN A O 1
ATOM 627 N N . GLY A 1 85 ? -7.182 -2.825 -10.959 1.00 89.56 85 GLY A N 1
ATOM 628 C CA . GLY A 1 85 ? -5.823 -2.568 -10.489 1.00 89.56 85 GLY A CA 1
ATOM 629 C C . GLY A 1 85 ? -5.314 -1.168 -10.833 1.00 89.56 85 GLY A C 1
ATOM 630 O O . GLY A 1 85 ? -5.912 -0.441 -11.624 1.00 89.56 85 GLY A O 1
ATOM 631 N N . PHE A 1 86 ? -4.165 -0.806 -10.261 1.00 89.81 86 PHE A N 1
ATOM 632 C CA . PHE A 1 86 ? -3.435 0.412 -10.616 1.00 89.81 86 PHE A CA 1
ATOM 633 C C . PHE A 1 86 ? -2.341 0.093 -11.646 1.00 89.81 86 PHE A C 1
ATOM 635 O O . PHE A 1 86 ? -1.488 -0.761 -11.398 1.00 89.81 86 PHE A O 1
ATOM 642 N N . PHE A 1 87 ? -2.379 0.749 -12.808 1.00 93.19 87 PHE A N 1
ATOM 643 C CA . PHE A 1 87 ? -1.513 0.452 -13.955 1.00 93.19 87 PHE A CA 1
ATOM 644 C C . PHE A 1 87 ? -0.389 1.483 -14.119 1.00 93.19 87 PHE A C 1
ATOM 646 O O . PHE A 1 87 ? -0.666 2.675 -14.255 1.00 93.19 87 PHE A O 1
ATOM 653 N N . HIS A 1 88 ? 0.865 1.026 -14.194 1.00 92.31 88 HIS A N 1
ATOM 654 C CA . HIS A 1 88 ? 2.048 1.889 -14.320 1.00 92.31 88 HIS A CA 1
ATOM 655 C C . HIS A 1 88 ? 2.648 1.867 -15.727 1.00 92.31 88 HIS A C 1
ATOM 657 O O . HIS A 1 88 ? 3.451 0.998 -16.059 1.00 92.31 88 HIS A O 1
ATOM 663 N N . LYS A 1 89 ? 2.321 2.863 -16.553 1.00 90.88 89 LYS A N 1
ATOM 664 C CA . LYS A 1 89 ? 2.806 2.966 -17.948 1.00 90.88 89 LYS A CA 1
ATOM 665 C C . LYS A 1 89 ? 4.293 3.303 -18.040 1.00 90.88 89 LYS A C 1
ATOM 667 O O . LYS A 1 89 ? 4.958 2.997 -19.023 1.00 90.88 89 LYS A O 1
ATOM 672 N N . GLU A 1 90 ? 4.802 3.980 -17.026 1.00 87.38 90 GLU A N 1
ATOM 673 C CA . GLU A 1 90 ? 6.165 4.482 -16.934 1.00 87.38 90 GLU A CA 1
ATOM 674 C C . GLU A 1 90 ? 7.175 3.428 -16.469 1.00 87.38 90 GLU A C 1
ATOM 676 O O . GLU A 1 90 ? 8.372 3.620 -16.667 1.00 87.38 90 GLU A O 1
ATOM 681 N N . ALA A 1 91 ? 6.715 2.324 -15.875 1.00 89.06 91 ALA A N 1
ATOM 682 C CA . ALA A 1 91 ? 7.566 1.271 -15.331 1.00 89.06 91 ALA A CA 1
ATOM 683 C C . ALA A 1 91 ? 7.519 0.001 -16.187 1.00 89.06 91 ALA A C 1
ATOM 685 O O . ALA A 1 91 ? 6.514 -0.304 -16.824 1.00 89.06 91 ALA A O 1
ATOM 686 N N . PHE A 1 92 ? 8.602 -0.774 -16.167 1.00 87.69 92 PHE A N 1
ATOM 687 C CA . PHE A 1 92 ? 8.740 -2.021 -16.930 1.00 87.69 92 PHE A CA 1
ATOM 688 C C . PHE A 1 92 ? 8.897 -3.245 -16.018 1.00 87.69 92 PHE A C 1
ATOM 690 O O . PHE A 1 92 ? 8.628 -4.372 -16.428 1.00 87.69 92 PHE A O 1
ATOM 697 N N . LEU A 1 93 ? 9.317 -3.038 -14.765 1.00 88.06 93 LEU A N 1
ATOM 698 C CA . LEU A 1 93 ? 9.494 -4.092 -13.771 1.00 88.06 93 LEU A CA 1
ATOM 699 C C . LEU A 1 93 ? 8.692 -3.801 -12.505 1.00 88.06 93 LEU A C 1
ATOM 701 O O . LEU A 1 93 ? 8.628 -2.671 -12.035 1.00 88.06 93 LEU A O 1
ATOM 705 N N . CYS A 1 94 ? 8.201 -4.864 -11.867 1.00 88.25 94 CYS A N 1
ATOM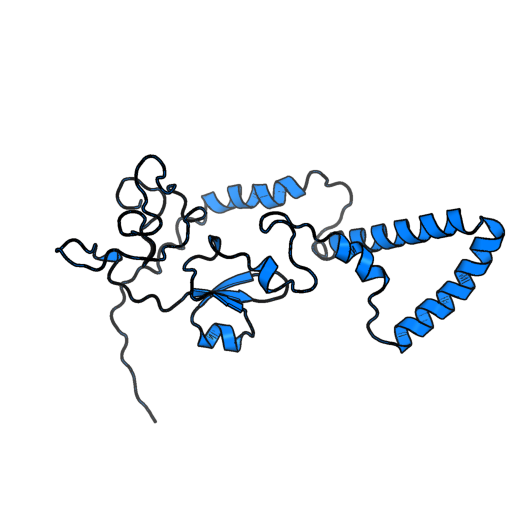 706 C CA . CYS A 1 94 ? 7.573 -4.784 -10.546 1.00 88.25 94 CYS A CA 1
ATOM 707 C C . CYS A 1 94 ? 8.498 -4.248 -9.444 1.00 88.25 94 CYS A C 1
ATOM 709 O O . CYS A 1 94 ? 8.017 -3.786 -8.421 1.00 88.25 94 CYS A O 1
ATOM 711 N N . ALA A 1 95 ? 9.818 -4.315 -9.636 1.00 86.69 95 ALA A N 1
ATOM 712 C CA . ALA A 1 95 ? 10.782 -3.769 -8.684 1.00 86.69 95 ALA A CA 1
ATOM 713 C C . ALA A 1 95 ? 10.887 -2.233 -8.735 1.00 86.69 95 ALA A C 1
ATOM 715 O O . ALA A 1 95 ? 11.440 -1.634 -7.823 1.00 86.69 95 ALA A O 1
ATOM 716 N N . GLN A 1 96 ? 10.375 -1.602 -9.797 1.00 87.31 96 GLN A N 1
ATOM 717 C CA . GLN A 1 96 ? 10.422 -0.149 -9.993 1.00 87.31 96 GLN A CA 1
ATOM 718 C C . GLN A 1 96 ? 9.211 0.573 -9.383 1.00 87.31 96 GLN A C 1
ATOM 720 O O . GLN A 1 96 ? 9.201 1.800 -9.340 1.00 87.31 96 GLN A O 1
ATOM 725 N N . VAL A 1 97 ? 8.190 -0.171 -8.948 1.00 88.06 97 VAL A N 1
ATOM 726 C CA . VAL A 1 97 ? 6.915 0.363 -8.452 1.00 88.06 97 VAL A CA 1
ATOM 727 C C . VAL A 1 97 ? 6.673 -0.075 -7.013 1.00 88.06 97 VAL A C 1
ATOM 729 O O . VAL A 1 97 ? 7.090 -1.159 -6.604 1.00 88.06 97 VAL A O 1
ATOM 732 N N . SER A 1 98 ? 5.967 0.756 -6.247 1.00 85.00 98 SER A N 1
ATOM 733 C CA . SER A 1 98 ? 5.580 0.443 -4.870 1.00 85.00 98 SER A CA 1
ATOM 734 C C . SER A 1 98 ? 4.078 0.196 -4.792 1.00 85.00 98 SER A C 1
ATOM 736 O O . SER A 1 98 ? 3.313 1.043 -4.341 1.00 85.00 98 SER A O 1
ATOM 738 N N . CYS A 1 99 ? 3.658 -1.012 -5.176 1.00 85.38 99 CYS A N 1
ATOM 739 C CA . CYS A 1 99 ? 2.242 -1.392 -5.187 1.00 85.38 99 CYS A CA 1
ATOM 740 C C . CYS A 1 99 ? 1.547 -1.268 -3.826 1.00 85.38 99 CYS A C 1
ATOM 742 O O . CYS A 1 99 ? 0.327 -1.121 -3.759 1.00 85.38 99 CYS A O 1
ATOM 744 N N . MET A 1 100 ? 2.304 -1.331 -2.728 1.00 79.12 100 MET A N 1
ATOM 745 C CA . MET A 1 100 ? 1.749 -1.066 -1.404 1.00 79.12 100 MET A CA 1
ATOM 746 C C . MET A 1 100 ? 1.302 0.382 -1.261 1.00 79.12 100 MET A C 1
ATOM 748 O O . MET A 1 100 ? 0.261 0.613 -0.666 1.00 79.12 100 MET A O 1
ATOM 752 N N . ASN A 1 101 ? 2.032 1.351 -1.808 1.00 76.00 101 ASN A N 1
ATOM 753 C CA . ASN A 1 101 ? 1.628 2.752 -1.757 1.00 76.00 101 ASN A CA 1
ATOM 754 C C . ASN A 1 101 ? 0.344 3.007 -2.557 1.00 76.00 101 ASN A C 1
ATOM 756 O O . ASN A 1 101 ? -0.551 3.690 -2.067 1.00 76.00 101 ASN A O 1
ATOM 760 N N . ASP A 1 102 ? 0.223 2.394 -3.732 1.00 75.38 102 ASP A N 1
ATOM 761 C CA . ASP A 1 102 ? -0.875 2.682 -4.661 1.00 75.38 102 ASP A CA 1
ATOM 762 C C . ASP A 1 102 ? -2.206 2.045 -4.238 1.00 75.38 102 ASP A C 1
ATOM 764 O O . ASP A 1 102 ? -3.270 2.639 -4.404 1.00 75.38 102 ASP A O 1
ATOM 768 N N . VAL A 1 103 ? -2.169 0.854 -3.631 1.00 74.88 103 VAL A N 1
ATOM 769 C CA . VAL A 1 103 ? -3.384 0.172 -3.149 1.00 74.88 103 VAL A CA 1
ATOM 770 C C . VAL A 1 103 ? -3.776 0.647 -1.741 1.00 74.88 103 VAL A C 1
ATOM 772 O O . VAL A 1 103 ? -4.953 0.709 -1.379 1.00 74.88 103 VAL A O 1
ATOM 775 N N . CYS A 1 104 ? -2.804 0.997 -0.902 1.00 72.31 104 CYS A N 1
ATOM 776 C CA . CYS A 1 104 ? -3.017 1.251 0.519 1.00 72.31 104 CYS A CA 1
ATOM 777 C C . CYS A 1 104 ? -3.370 2.727 0.803 1.00 72.31 104 CYS A C 1
ATOM 779 O O . CYS A 1 104 ? -2.719 3.403 1.593 1.00 72.31 104 CYS A O 1
ATOM 781 N N . GLY A 1 105 ? -4.425 3.232 0.162 1.00 60.97 105 GLY A N 1
ATOM 782 C CA . GLY A 1 105 ? -4.730 4.665 0.032 1.00 60.97 105 GLY A CA 1
ATOM 783 C C . GLY A 1 105 ? -5.399 5.379 1.216 1.00 60.97 105 GLY A C 1
ATOM 784 O O . GLY A 1 105 ? -6.249 6.231 0.984 1.00 60.97 105 GLY A O 1
ATOM 785 N N . MET A 1 106 ? -5.074 5.063 2.478 1.00 61.25 106 MET A N 1
ATOM 786 C CA . MET A 1 106 ? -5.654 5.808 3.618 1.00 61.25 106 MET A CA 1
ATOM 787 C C . MET A 1 106 ? -4.797 7.014 4.041 1.00 61.25 106 MET A C 1
ATOM 789 O O . MET A 1 106 ? -5.352 8.058 4.371 1.00 61.25 106 MET A O 1
ATOM 793 N N . VAL A 1 107 ? -3.462 6.888 4.008 1.00 62.00 107 VAL A N 1
ATOM 794 C CA . VAL A 1 107 ? -2.470 7.957 4.262 1.00 62.00 107 VAL A CA 1
ATOM 795 C C . VAL A 1 107 ? -1.179 7.594 3.502 1.00 62.00 107 VAL A C 1
ATOM 797 O O . VAL A 1 107 ? -0.802 6.418 3.557 1.00 62.00 107 VAL A O 1
ATOM 800 N N . PRO A 1 108 ? -0.506 8.536 2.806 1.00 59.97 108 PRO A N 1
ATOM 801 C CA . PRO A 1 108 ? 0.739 8.253 2.085 1.00 59.97 108 PRO A CA 1
ATOM 802 C C . PRO A 1 108 ? 1.859 7.813 3.040 1.00 59.97 108 PRO A C 1
ATOM 804 O O . PRO A 1 108 ? 1.967 8.334 4.150 1.00 59.97 108 PRO A O 1
ATOM 807 N N . PHE A 1 109 ? 2.696 6.868 2.602 1.00 62.44 109 PHE A N 1
ATOM 808 C CA . PHE A 1 109 ? 3.889 6.442 3.344 1.00 62.44 109 PHE A CA 1
ATOM 809 C C . PHE A 1 109 ? 4.873 7.619 3.462 1.00 62.44 109 PHE A C 1
ATOM 811 O O . PHE A 1 109 ? 5.152 8.286 2.463 1.00 62.44 109 PHE A O 1
ATOM 818 N N . TYR A 1 110 ? 5.426 7.882 4.655 1.00 62.59 110 TYR A N 1
ATOM 819 C CA . TYR A 1 110 ? 6.449 8.928 4.822 1.00 62.59 110 TYR A CA 1
ATOM 820 C C . TYR A 1 110 ? 7.768 8.538 4.131 1.00 62.59 110 TYR A C 1
ATOM 822 O O . TYR A 1 110 ? 8.578 9.386 3.759 1.00 62.59 110 TYR A O 1
ATOM 830 N N . SER A 1 111 ? 7.997 7.241 3.923 1.00 58.94 111 SER A N 1
ATOM 831 C CA . SER A 1 111 ? 9.112 6.707 3.142 1.00 58.94 111 SER A CA 1
ATOM 832 C C . SER A 1 111 ? 8.651 5.460 2.390 1.00 58.94 111 SER A C 1
ATOM 834 O O . SER A 1 111 ? 8.188 4.504 3.003 1.00 58.94 111 SER A O 1
ATOM 836 N N . ALA A 1 112 ? 8.782 5.466 1.060 1.00 59.38 112 ALA A N 1
ATOM 837 C CA . ALA A 1 112 ? 8.258 4.414 0.178 1.00 59.38 112 ALA A CA 1
ATOM 838 C C . ALA A 1 112 ? 8.841 3.010 0.450 1.00 59.38 112 ALA A C 1
ATOM 840 O O . ALA A 1 112 ? 8.215 2.013 0.092 1.00 59.38 112 ALA A O 1
ATOM 841 N N . ASP A 1 113 ? 10.004 2.942 1.107 1.00 56.97 113 ASP A N 1
ATOM 842 C CA . ASP A 1 113 ? 10.735 1.707 1.412 1.00 56.97 113 ASP A CA 1
ATOM 843 C C . ASP A 1 113 ? 10.449 1.128 2.808 1.00 56.97 113 ASP A C 1
ATOM 845 O O . ASP A 1 113 ? 10.894 0.020 3.119 1.00 56.97 113 ASP A O 1
ATOM 849 N N . THR A 1 114 ? 9.721 1.841 3.677 1.00 58.28 114 THR A N 1
ATOM 850 C CA . THR A 1 114 ? 9.448 1.383 5.048 1.00 58.28 114 THR A CA 1
ATOM 851 C C . THR A 1 114 ? 7.952 1.299 5.324 1.00 58.28 114 THR A C 1
ATOM 853 O O . THR A 1 114 ? 7.252 2.285 5.121 1.00 58.28 114 THR A O 1
ATOM 856 N N . PRO A 1 115 ? 7.436 0.173 5.846 1.00 59.97 115 PRO A N 1
ATOM 857 C CA . PRO A 1 115 ? 6.024 0.057 6.188 1.00 59.97 115 PRO A CA 1
ATOM 858 C C . PRO A 1 115 ? 5.705 0.796 7.504 1.00 59.97 115 PRO A C 1
ATOM 860 O O . PRO A 1 115 ? 5.695 0.197 8.576 1.00 59.97 115 PRO A O 1
ATOM 863 N N . ASP A 1 116 ? 5.422 2.097 7.445 1.00 65.50 116 ASP A N 1
ATOM 864 C CA . ASP A 1 116 ? 5.172 2.977 8.599 1.00 65.50 116 ASP A CA 1
ATOM 865 C C . ASP A 1 116 ? 3.674 3.193 8.921 1.00 65.50 116 ASP A C 1
ATOM 867 O O . ASP A 1 116 ? 3.234 4.277 9.293 1.00 65.50 116 ASP A O 1
ATOM 871 N N . GLN A 1 117 ? 2.846 2.144 8.848 1.00 70.06 117 GLN A N 1
ATOM 872 C CA . GLN A 1 117 ? 1.383 2.259 9.020 1.00 70.06 117 GLN A CA 1
ATOM 873 C C . GLN A 1 117 ? 0.874 2.029 10.452 1.00 70.06 117 GLN A C 1
ATOM 875 O O . GLN A 1 117 ? -0.197 1.455 10.659 1.00 70.06 117 GLN A O 1
ATOM 880 N N . PHE A 1 118 ? 1.604 2.504 11.465 1.00 75.06 118 PHE A N 1
ATOM 881 C CA . PHE A 1 118 ? 1.178 2.384 12.870 1.00 75.06 118 PHE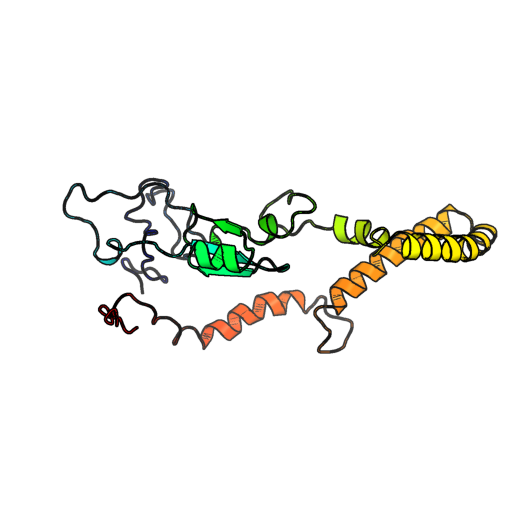 A CA 1
ATOM 882 C C . PHE A 1 118 ? -0.173 3.052 13.147 1.00 75.06 118 PHE A C 1
ATOM 884 O O . PHE A 1 118 ? -0.923 2.592 14.009 1.00 75.06 118 PHE A O 1
ATOM 891 N N . TYR A 1 119 ? -0.530 4.081 12.375 1.00 77.06 119 TYR A N 1
ATOM 892 C CA . TYR A 1 119 ? -1.835 4.727 12.476 1.00 77.06 119 TYR A CA 1
ATOM 893 C C . TYR A 1 119 ? -2.990 3.734 12.288 1.00 77.06 119 TYR A C 1
ATOM 895 O O . TYR A 1 119 ? -4.025 3.915 12.914 1.00 77.06 119 TYR A O 1
ATOM 903 N N . ARG A 1 120 ? -2.815 2.645 11.520 1.00 78.06 120 ARG A N 1
ATOM 904 C CA . ARG A 1 120 ? -3.845 1.607 11.348 1.00 78.06 120 ARG A CA 1
ATOM 905 C C . ARG A 1 120 ? -4.153 0.849 12.632 1.00 78.06 120 ARG A C 1
ATOM 907 O O . ARG A 1 120 ? -5.304 0.477 12.849 1.00 78.06 120 ARG A O 1
ATOM 914 N N . LEU A 1 121 ? -3.162 0.643 13.502 1.00 80.56 121 LEU A N 1
ATOM 915 C CA . LEU A 1 121 ? -3.379 0.006 14.806 1.00 80.56 121 LEU A CA 1
ATOM 916 C C . LEU A 1 121 ? -4.228 0.884 15.720 1.00 80.56 121 LEU A C 1
ATOM 918 O O . LEU A 1 121 ? -4.989 0.358 16.521 1.00 80.56 121 LEU A O 1
ATOM 922 N N . TRP A 1 122 ? -4.115 2.203 15.575 1.00 80.88 122 TRP A N 1
ATOM 923 C CA . TRP A 1 122 ? -4.898 3.169 16.333 1.00 80.88 122 TRP A CA 1
ATOM 924 C C . TRP A 1 122 ? -6.286 3.401 15.725 1.00 80.88 122 TRP A C 1
ATOM 926 O O . TRP A 1 122 ? -7.293 3.332 16.424 1.00 80.88 122 TRP A O 1
ATOM 936 N N . THR A 1 123 ? -6.371 3.645 14.414 1.00 82.38 123 THR A N 1
ATOM 937 C CA . THR A 1 123 ? -7.642 3.940 13.734 1.00 82.38 123 THR A CA 1
ATOM 938 C C . THR A 1 123 ? -8.584 2.742 13.721 1.00 82.38 123 THR A C 1
ATOM 940 O O . THR A 1 123 ? -9.798 2.930 13.776 1.00 82.38 123 THR A O 1
ATOM 943 N N . SER A 1 124 ? -8.054 1.515 13.738 1.00 83.62 124 SER A N 1
ATOM 944 C CA . SER A 1 124 ? -8.866 0.299 13.866 1.00 83.62 124 SER A CA 1
ATOM 945 C C . SER A 1 124 ? -9.661 0.215 15.173 1.00 83.62 124 SER A C 1
ATOM 947 O O . SER A 1 124 ? -10.700 -0.433 15.168 1.00 83.62 124 SER A O 1
ATOM 949 N N . LEU A 1 125 ? -9.274 0.909 16.258 1.00 82.81 125 LEU A N 1
ATOM 950 C CA . LEU A 1 125 ? -10.107 0.982 17.474 1.00 82.81 125 LEU A CA 1
ATOM 951 C C . LEU A 1 125 ? -11.425 1.734 17.225 1.00 82.81 125 LEU A C 1
ATOM 953 O O . LEU A 1 125 ? -12.409 1.514 17.927 1.00 82.81 125 LEU A O 1
ATOM 957 N N . PHE A 1 126 ? -11.441 2.641 16.246 1.00 81.31 126 PHE A N 1
ATOM 958 C CA . PHE A 1 126 ? -12.567 3.539 15.993 1.00 81.31 126 PHE A CA 1
ATOM 959 C C . PHE A 1 126 ? -13.365 3.160 14.740 1.00 81.31 126 PHE A C 1
ATOM 961 O O . PHE A 1 126 ? -14.519 3.569 14.605 1.00 81.31 126 PHE A O 1
ATOM 968 N N . LEU A 1 127 ? -12.807 2.345 13.842 1.00 84.44 127 LEU A N 1
ATOM 969 C CA . LEU A 1 127 ? -13.499 1.873 12.642 1.00 84.44 127 LEU A CA 1
ATOM 970 C C . LEU A 1 127 ? -14.589 0.851 12.998 1.00 84.44 127 LEU A C 1
ATOM 972 O O . LEU A 1 127 ? -14.307 -0.270 13.405 1.00 84.44 127 LEU A O 1
ATOM 976 N N . HIS A 1 128 ? -15.850 1.240 12.812 1.00 87.94 128 HIS A N 1
ATOM 977 C CA . HIS A 1 128 ? -17.018 0.376 12.995 1.00 87.94 128 HIS A CA 1
ATOM 978 C C . HIS A 1 128 ? -17.702 0.140 11.643 1.00 87.94 128 HIS A C 1
ATOM 980 O O . HIS A 1 128 ? -17.769 1.046 10.817 1.00 87.94 128 HIS A O 1
ATOM 986 N N . ALA A 1 129 ? -18.267 -1.053 11.433 1.00 84.44 129 ALA A N 1
ATOM 987 C CA . ALA A 1 129 ? -18.960 -1.414 10.189 1.00 84.44 129 ALA A CA 1
ATOM 988 C C . ALA A 1 129 ? -20.250 -0.600 9.923 1.00 84.44 129 ALA A C 1
ATOM 990 O O . ALA A 1 129 ? -20.805 -0.668 8.830 1.00 84.44 129 ALA A O 1
ATOM 991 N N . GLY A 1 130 ? -20.739 0.172 10.906 1.00 90.12 130 GLY A N 1
ATOM 992 C CA . GLY A 1 130 ? -21.893 1.061 10.755 1.00 90.12 130 GLY A CA 1
ATOM 993 C C . GLY A 1 130 ? -22.289 1.793 12.044 1.00 90.12 130 GLY A C 1
ATOM 994 O O . GLY A 1 130 ? -21.767 1.512 13.124 1.00 90.12 130 GLY A O 1
ATOM 995 N N . ILE A 1 131 ? -23.254 2.716 11.930 1.00 91.88 131 ILE A N 1
ATOM 996 C CA . ILE A 1 131 ? -23.724 3.584 13.032 1.00 91.88 131 ILE A CA 1
ATOM 997 C C . ILE A 1 131 ? -24.365 2.773 14.165 1.00 91.88 131 ILE A C 1
ATOM 999 O O . ILE A 1 131 ? -24.131 3.058 15.334 1.00 91.88 131 ILE A O 1
ATOM 1003 N N . ILE A 1 132 ? -25.140 1.735 13.838 1.00 93.12 132 ILE A N 1
ATOM 1004 C CA . ILE A 1 132 ? -25.788 0.890 14.854 1.00 93.12 132 ILE A CA 1
ATOM 1005 C C . ILE A 1 132 ? -24.731 0.162 15.691 1.00 93.12 132 ILE A C 1
ATOM 1007 O O . ILE A 1 132 ? -24.795 0.196 16.917 1.00 93.12 132 ILE A O 1
ATOM 1011 N N . HIS A 1 133 ? -23.728 -0.437 15.037 1.00 91.62 133 HIS A N 1
ATOM 1012 C CA . HIS A 1 133 ? -22.617 -1.100 15.724 1.00 91.62 133 HIS A CA 1
ATOM 1013 C C . HIS A 1 133 ? -21.879 -0.117 16.641 1.00 91.62 133 HIS A C 1
ATOM 1015 O O . HIS A 1 133 ? -21.612 -0.434 17.793 1.00 91.62 133 HIS A O 1
ATOM 1021 N N . LEU A 1 134 ? -21.635 1.107 16.166 1.00 91.88 134 LEU A N 1
ATOM 1022 C CA . LEU A 1 134 ? -21.014 2.164 16.961 1.00 91.88 134 LEU A CA 1
ATOM 1023 C C . LEU A 1 134 ? -21.826 2.526 18.215 1.00 91.88 134 LEU A C 1
ATOM 1025 O O . LEU A 1 134 ? -21.262 2.603 19.303 1.00 91.88 134 LEU A O 1
ATOM 1029 N N . LEU A 1 135 ? -23.142 2.723 18.090 1.00 93.44 135 LEU A N 1
ATOM 1030 C CA . LEU A 1 135 ? -23.998 3.079 19.228 1.00 93.44 135 LEU A CA 1
ATOM 1031 C C . LEU A 1 135 ? -24.052 1.967 20.280 1.00 93.44 135 LEU A C 1
ATOM 1033 O O . LEU A 1 135 ? -23.982 2.257 21.474 1.00 93.44 135 LEU A O 1
ATOM 1037 N N . VAL A 1 136 ? -24.143 0.706 19.847 1.00 93.50 136 VAL A N 1
ATOM 1038 C CA . VAL A 1 136 ? -24.137 -0.447 20.757 1.00 93.50 136 VAL A CA 1
ATOM 1039 C C . VAL A 1 136 ? -22.800 -0.543 21.491 1.00 93.50 136 VAL A C 1
ATOM 1041 O O . VAL A 1 136 ? -22.799 -0.658 22.717 1.00 93.50 136 VAL A O 1
ATOM 1044 N N . THR A 1 137 ? -21.676 -0.424 20.776 1.00 91.25 137 THR A N 1
ATOM 1045 C CA . THR A 1 137 ? -20.339 -0.461 21.384 1.00 91.25 137 THR A CA 1
ATOM 1046 C C . THR A 1 137 ? -20.162 0.661 22.401 1.00 91.25 137 THR A C 1
ATOM 1048 O O . THR A 1 137 ? -19.804 0.384 23.541 1.00 91.25 137 THR A O 1
ATOM 1051 N N . ILE A 1 138 ? -20.486 1.912 22.047 1.00 91.56 138 ILE A N 1
ATOM 1052 C CA . ILE A 1 138 ? -20.381 3.053 22.971 1.00 91.56 138 ILE A CA 1
ATOM 1053 C C . ILE A 1 138 ? -21.297 2.865 24.182 1.00 91.56 138 ILE A C 1
ATOM 1055 O O . ILE A 1 138 ? -20.877 3.137 25.303 1.00 91.56 138 ILE A O 1
ATOM 1059 N N . GLY A 1 139 ? -22.528 2.387 23.980 1.00 93.94 139 GLY A N 1
ATOM 1060 C CA . GLY A 1 139 ? -23.481 2.146 25.060 1.00 93.94 139 GLY A CA 1
ATOM 1061 C C . GLY A 1 139 ? -22.952 1.131 26.071 1.00 93.94 139 GLY A C 1
ATOM 1062 O O . GLY A 1 139 ? -22.801 1.456 27.248 1.00 93.94 139 GLY A O 1
ATOM 1063 N N . VAL A 1 140 ? -22.611 -0.077 25.610 1.00 92.81 140 VAL A N 1
ATOM 1064 C CA . VAL A 1 140 ? -22.057 -1.148 26.462 1.00 92.81 140 VAL A CA 1
ATOM 1065 C C . VAL A 1 140 ? -20.793 -0.674 27.169 1.00 92.81 140 VAL A C 1
ATOM 1067 O O . VAL A 1 140 ? -20.623 -0.871 28.374 1.00 92.81 140 VAL A O 1
ATOM 1070 N N . GLN A 1 141 ? -19.921 -0.005 26.426 1.00 91.19 141 GLN A N 1
ATOM 1071 C CA . GLN A 1 141 ? -18.654 0.452 26.945 1.00 91.19 141 GLN A CA 1
ATOM 1072 C C . GLN A 1 141 ? -18.802 1.560 27.982 1.00 91.19 141 GLN A C 1
ATOM 1074 O O . GLN A 1 141 ? -18.096 1.533 28.985 1.00 91.19 141 GLN A O 1
ATOM 1079 N N . TYR A 1 142 ? -19.740 2.488 27.797 1.00 92.06 142 TYR A N 1
ATOM 1080 C CA . TYR A 1 142 ? -20.050 3.521 28.779 1.00 92.06 142 TYR A CA 1
ATOM 1081 C C . TYR A 1 142 ? -20.533 2.913 30.100 1.00 92.06 142 TYR A C 1
ATOM 1083 O O . TYR A 1 142 ? -20.048 3.303 31.162 1.00 92.06 142 TYR A O 1
ATOM 1091 N N . PHE A 1 143 ? -21.442 1.932 30.047 1.00 93.19 143 PHE A N 1
ATOM 1092 C CA . PHE A 1 143 ? -21.940 1.272 31.256 1.00 93.19 143 PHE A CA 1
ATOM 1093 C C . PHE A 1 143 ? -20.824 0.535 32.007 1.00 93.19 143 PHE A C 1
ATOM 1095 O O . PHE A 1 143 ? -20.683 0.726 33.211 1.00 93.19 143 PHE A O 1
ATOM 1102 N N . LEU A 1 144 ? -19.992 -0.241 31.305 1.00 90.88 144 LEU A N 1
ATOM 1103 C CA . LEU A 1 144 ? -18.925 -1.027 31.933 1.00 90.88 144 LEU A CA 1
ATOM 1104 C C . LEU A 1 144 ? -17.751 -0.161 32.428 1.00 90.88 144 LEU A C 1
ATOM 1106 O O . LEU A 1 144 ? -17.232 -0.376 33.524 1.00 90.88 144 LEU A O 1
ATOM 1110 N N . MET A 1 145 ? -17.333 0.839 31.646 1.00 89.75 145 MET A N 1
ATOM 1111 C CA . MET A 1 145 ? -16.210 1.718 31.999 1.00 89.75 145 MET A CA 1
ATOM 1112 C C . MET A 1 145 ? -16.537 2.618 33.186 1.00 89.75 145 MET A C 1
ATOM 1114 O O . MET A 1 145 ? -15.665 2.845 34.021 1.00 89.75 145 MET A O 1
ATOM 1118 N N . ARG A 1 146 ? -17.781 3.100 33.303 1.00 90.81 146 ARG A N 1
ATOM 1119 C CA . ARG A 1 146 ? -18.169 4.034 34.368 1.00 90.81 146 ARG A CA 1
ATOM 1120 C C . ARG A 1 146 ? -18.007 3.437 35.766 1.00 90.81 146 ARG A C 1
ATOM 1122 O O . ARG A 1 146 ? -17.653 4.158 36.700 1.00 90.81 146 ARG A O 1
ATOM 1129 N N . ASP A 1 147 ? -18.258 2.142 35.926 1.00 90.50 147 ASP A N 1
ATOM 1130 C CA . ASP A 1 147 ? -18.112 1.475 37.221 1.00 90.50 147 ASP A CA 1
ATOM 1131 C C . ASP A 1 147 ? -16.637 1.223 37.565 1.00 90.50 147 ASP A C 1
ATOM 1133 O O . ASP A 1 147 ? -16.223 1.442 38.705 1.00 90.50 147 ASP A O 1
ATOM 1137 N N . LEU A 1 148 ? -15.812 0.874 36.572 1.00 89.19 148 LEU A N 1
ATOM 1138 C CA . LEU A 1 148 ? -14.362 0.725 36.740 1.00 89.19 148 LEU A CA 1
ATOM 1139 C C . LEU A 1 148 ? -13.667 2.063 37.031 1.00 89.19 148 LEU A C 1
ATOM 1141 O O . LEU A 1 148 ? -12.786 2.142 37.890 1.00 89.19 148 LEU A O 1
ATOM 1145 N N . GLU A 1 149 ? -14.088 3.129 36.353 1.00 92.94 149 GLU A N 1
ATOM 1146 C CA . GLU A 1 149 ? -13.555 4.481 36.513 1.00 92.94 149 GLU A CA 1
ATOM 1147 C C . GLU A 1 149 ? -13.779 5.023 37.929 1.00 92.94 149 GLU A C 1
ATOM 1149 O O . GLU A 1 149 ? -12.866 5.609 38.512 1.00 92.94 149 GLU A O 1
ATOM 1154 N N . LYS A 1 150 ? -14.947 4.762 38.530 1.00 90.50 150 LYS A N 1
ATOM 1155 C CA . LYS A 1 150 ? -15.238 5.156 39.920 1.00 90.50 150 LYS A CA 1
ATOM 1156 C C . LYS A 1 150 ? -14.328 4.473 40.945 1.00 90.50 150 LYS A C 1
ATOM 1158 O O . LYS A 1 150 ? -14.062 5.063 41.987 1.00 90.50 150 LYS A O 1
ATOM 1163 N N . MET A 1 151 ? -13.871 3.247 40.675 1.00 89.81 151 MET A N 1
ATOM 1164 C CA . MET A 1 151 ? -13.052 2.467 41.613 1.00 89.81 151 MET A CA 1
ATOM 1165 C C . MET A 1 151 ? -11.547 2.717 41.452 1.00 89.81 151 MET A C 1
ATOM 1167 O O . MET A 1 151 ? -10.824 2.783 42.444 1.00 89.81 151 MET A O 1
ATOM 1171 N N . ALA A 1 152 ? -11.060 2.844 40.216 1.00 88.75 152 ALA A N 1
ATOM 1172 C CA . ALA A 1 152 ? -9.627 2.913 39.911 1.00 88.75 152 ALA A CA 1
ATOM 1173 C C . ALA A 1 152 ? -9.153 4.295 39.422 1.00 88.75 152 ALA A C 1
ATOM 1175 O O . ALA A 1 152 ? -7.945 4.544 39.366 1.00 88.75 152 ALA A O 1
ATOM 1176 N N . GLY A 1 153 ? -10.082 5.196 39.098 1.00 90.81 153 GLY A N 1
ATOM 1177 C CA . GLY A 1 153 ? -9.823 6.534 38.578 1.00 90.81 153 GLY A CA 1
ATOM 1178 C C . GLY A 1 153 ? -9.709 6.597 37.042 1.00 90.81 153 GLY A C 1
ATOM 1179 O O . GLY A 1 153 ? -9.247 5.641 36.409 1.00 90.81 153 GLY A O 1
ATOM 1180 N N . PRO A 1 154 ? -10.064 7.746 36.432 1.00 89.62 154 PRO A N 1
ATOM 1181 C CA . PRO A 1 154 ? -10.151 7.931 34.975 1.00 89.62 154 PRO A CA 1
ATOM 1182 C C . PRO A 1 154 ? -8.856 7.635 34.232 1.00 89.62 154 PRO A C 1
ATOM 1184 O O . PRO A 1 154 ? -8.848 6.924 33.231 1.00 89.62 154 PRO A O 1
ATOM 1187 N N . ILE A 1 155 ? -7.738 8.164 34.731 1.00 92.38 155 ILE A N 1
ATOM 1188 C CA . ILE A 1 155 ? -6.457 8.107 34.018 1.00 92.38 155 ILE A CA 1
ATOM 1189 C C . ILE A 1 155 ? -5.951 6.664 33.923 1.00 92.38 155 ILE A C 1
ATOM 1191 O O . ILE A 1 155 ? -5.471 6.252 32.870 1.00 92.38 155 ILE A O 1
ATOM 1195 N N . ARG A 1 156 ? -6.082 5.880 35.002 1.00 93.00 156 ARG A N 1
ATOM 1196 C CA . ARG A 1 156 ? -5.609 4.487 35.038 1.00 93.00 156 ARG A CA 1
ATOM 1197 C C . ARG A 1 156 ? -6.425 3.595 34.111 1.00 93.00 156 ARG A C 1
ATOM 1199 O O . ARG A 1 156 ? -5.855 2.803 33.370 1.00 93.00 156 ARG A O 1
ATOM 1206 N N . ILE A 1 157 ? -7.749 3.734 34.134 1.00 93.44 157 ILE A N 1
ATOM 1207 C CA . ILE A 1 157 ? -8.625 2.957 33.253 1.00 93.44 157 ILE A CA 1
ATOM 1208 C C . ILE A 1 157 ? -8.444 3.382 31.792 1.00 93.44 157 ILE A C 1
ATOM 1210 O O . ILE A 1 157 ? -8.355 2.521 30.920 1.00 93.44 157 ILE A O 1
ATOM 1214 N N . GLY A 1 158 ? -8.289 4.681 31.522 1.00 90.06 158 GLY A N 1
ATOM 1215 C CA . GLY A 1 158 ? -8.055 5.200 30.175 1.00 90.06 158 GLY A CA 1
ATOM 1216 C C . GLY A 1 158 ? -6.769 4.673 29.531 1.00 90.06 158 GLY A C 1
ATOM 1217 O O . GLY A 1 158 ? -6.796 4.247 28.376 1.00 90.06 158 GLY A O 1
ATOM 1218 N N . THR A 1 159 ? -5.649 4.633 30.262 1.00 91.69 159 THR A N 1
ATOM 1219 C CA . THR A 1 159 ? -4.390 4.094 29.715 1.00 91.69 159 THR A CA 1
ATOM 1220 C C . THR A 1 159 ? -4.466 2.590 29.471 1.00 91.69 159 THR A C 1
ATOM 1222 O O . THR A 1 159 ? -4.035 2.128 28.415 1.00 91.69 159 THR A O 1
ATOM 1225 N N . ILE A 1 160 ? -5.064 1.828 30.394 1.00 91.69 160 ILE A N 1
ATOM 1226 C CA . ILE A 1 160 ? -5.281 0.384 30.218 1.00 91.69 160 ILE A CA 1
ATOM 1227 C C . ILE A 1 160 ? -6.167 0.124 29.000 1.00 91.69 160 ILE A C 1
ATOM 1229 O O . ILE A 1 160 ? -5.867 -0.766 28.205 1.00 91.69 160 ILE A O 1
ATOM 1233 N N . TYR A 1 161 ? -7.225 0.912 28.812 1.00 90.31 161 TYR A N 1
ATOM 1234 C CA . TYR A 1 161 ? -8.126 0.769 27.675 1.00 90.31 161 TYR A CA 1
ATOM 1235 C C . TYR A 1 161 ? -7.414 0.994 26.334 1.00 90.31 161 TYR A C 1
ATOM 1237 O O . TYR A 1 161 ? -7.506 0.158 25.437 1.00 90.31 161 TYR A O 1
ATOM 1245 N N . LEU A 1 162 ? -6.646 2.080 26.213 1.00 89.44 162 LEU A N 1
ATOM 1246 C CA . LEU A 1 162 ? -5.923 2.391 24.977 1.00 89.44 162 LEU A CA 1
ATOM 1247 C C . LEU A 1 162 ? -4.858 1.337 24.658 1.00 89.44 162 LEU A C 1
ATOM 1249 O O . LEU A 1 162 ? -4.793 0.847 23.531 1.00 89.44 162 LEU A O 1
ATOM 1253 N N . ILE A 1 163 ? -4.053 0.951 25.652 1.00 91.31 163 ILE A N 1
ATOM 1254 C CA . ILE A 1 163 ? -2.987 -0.039 25.461 1.00 91.31 163 ILE A CA 1
ATOM 1255 C C . ILE A 1 163 ? -3.586 -1.409 25.133 1.00 91.31 163 ILE A C 1
ATOM 1257 O O . ILE A 1 163 ? -3.149 -2.040 24.177 1.00 91.31 163 ILE A O 1
ATOM 1261 N N . SER A 1 164 ? -4.614 -1.856 25.862 1.00 90.31 164 SER A N 1
ATOM 1262 C CA . SER A 1 164 ? -5.256 -3.151 25.596 1.00 90.31 164 SER A CA 1
ATOM 1263 C C . SER A 1 164 ? -5.914 -3.209 24.218 1.00 90.31 164 SER A C 1
ATOM 1265 O O . SER A 1 164 ? -5.772 -4.220 23.533 1.00 90.31 164 SER A O 1
ATOM 1267 N N . GLY A 1 165 ? -6.554 -2.125 23.764 1.00 87.56 165 GLY A N 1
ATOM 1268 C CA . GLY A 1 165 ? -7.111 -2.040 22.413 1.00 87.56 165 GLY A CA 1
ATOM 1269 C C . GLY A 1 165 ? -6.035 -2.114 21.326 1.00 87.56 165 GLY A C 1
ATOM 1270 O O . GLY A 1 165 ? -6.158 -2.897 20.385 1.00 87.56 165 GLY A O 1
ATOM 1271 N N . MET A 1 166 ? -4.927 -1.380 21.486 1.00 88.75 166 MET A N 1
ATOM 1272 C CA . MET A 1 166 ? -3.788 -1.463 20.563 1.00 88.75 166 MET A CA 1
ATOM 1273 C C . MET A 1 166 ? -3.151 -2.855 20.554 1.00 88.75 166 MET A C 1
ATOM 1275 O O . MET A 1 166 ? -2.879 -3.400 19.485 1.00 88.75 166 MET A O 1
ATOM 1279 N N . THR A 1 167 ? -2.934 -3.456 21.728 1.00 89.00 167 THR A N 1
ATOM 1280 C CA . THR A 1 167 ? -2.395 -4.814 21.846 1.00 89.00 167 THR A CA 1
ATOM 1281 C C . THR A 1 167 ? -3.343 -5.836 21.226 1.00 89.00 167 THR A C 1
ATOM 1283 O O . THR A 1 167 ? -2.868 -6.738 20.546 1.00 89.00 167 THR A O 1
ATOM 1286 N N . GLY A 1 168 ? -4.661 -5.699 21.386 1.00 86.56 168 GLY A N 1
ATOM 1287 C CA . GLY A 1 168 ? -5.653 -6.580 20.764 1.00 86.56 168 GLY A CA 1
ATOM 1288 C C . GLY A 1 168 ? -5.646 -6.500 19.236 1.00 86.56 168 GLY A C 1
ATOM 1289 O O . GLY A 1 168 ? -5.625 -7.535 18.564 1.00 86.56 168 GLY A O 1
ATOM 1290 N N . ASN A 1 169 ? -5.568 -5.290 18.677 1.00 85.75 169 ASN A N 1
ATOM 1291 C CA . ASN A 1 169 ? -5.461 -5.089 17.230 1.00 85.75 169 ASN A CA 1
ATOM 1292 C C . ASN A 1 169 ? -4.128 -5.597 16.674 1.00 85.75 169 ASN A C 1
ATOM 1294 O O . ASN A 1 169 ? -4.115 -6.254 15.635 1.00 85.75 169 ASN A O 1
ATOM 1298 N N . LEU A 1 170 ? -3.022 -5.374 17.390 1.00 85.50 170 LEU A N 1
ATOM 1299 C CA . LEU A 1 170 ? -1.714 -5.922 17.028 1.00 85.50 170 LEU A CA 1
ATOM 1300 C C . LEU A 1 170 ? -1.726 -7.451 17.066 1.00 85.50 170 LEU A C 1
ATOM 1302 O O . LEU A 1 170 ? -1.281 -8.100 16.130 1.00 85.50 170 LEU A O 1
ATOM 1306 N N . THR A 1 171 ? -2.286 -8.027 18.125 1.00 84.88 171 THR A N 1
ATOM 1307 C CA . THR A 1 171 ? -2.422 -9.474 18.303 1.00 84.88 171 THR A CA 1
ATOM 1308 C C . THR A 1 171 ? -3.262 -10.079 17.179 1.00 84.88 171 THR A C 1
ATOM 1310 O O . THR A 1 171 ? -2.878 -11.089 16.598 1.00 84.88 171 THR A O 1
ATOM 1313 N N . SER A 1 172 ? -4.355 -9.419 16.796 1.00 80.12 172 SER A N 1
ATOM 1314 C CA . SER A 1 172 ? -5.189 -9.826 15.660 1.00 80.12 172 SER A CA 1
ATOM 1315 C C . SER A 1 172 ? -4.429 -9.734 14.336 1.00 80.12 172 SER A C 1
ATOM 1317 O O . SER A 1 172 ? -4.427 -10.692 13.571 1.00 80.12 172 SER A O 1
ATOM 1319 N N . ALA A 1 173 ? -3.721 -8.630 14.078 1.00 75.12 173 ALA A N 1
ATOM 1320 C CA . ALA A 1 173 ? -2.894 -8.465 12.882 1.00 75.12 173 ALA A CA 1
ATOM 1321 C C . ALA A 1 173 ? -1.764 -9.503 12.803 1.00 75.12 173 ALA A C 1
ATOM 1323 O O . ALA A 1 173 ? -1.442 -9.974 11.715 1.00 75.12 173 ALA A O 1
ATOM 1324 N N . CYS A 1 174 ? -1.204 -9.894 13.949 1.00 77.81 174 CYS A N 1
ATOM 1325 C CA . CYS A 1 174 ? -0.254 -10.989 14.041 1.00 77.81 174 CYS A CA 1
ATOM 1326 C C . CYS A 1 174 ? -0.929 -12.331 13.748 1.00 77.81 174 CYS A C 1
ATOM 1328 O O . CYS A 1 174 ? -0.383 -13.094 12.973 1.00 77.81 174 CYS A O 1
ATOM 1330 N N . PHE A 1 175 ? -2.106 -12.637 14.303 1.00 74.75 175 PHE A N 1
ATOM 1331 C CA . PHE A 1 175 ? -2.741 -13.955 14.143 1.00 74.75 175 PHE A CA 1
ATOM 1332 C C . PHE A 1 175 ? -3.483 -14.176 12.819 1.00 74.75 175 PHE A C 1
ATOM 1334 O O . PHE A 1 175 ? -3.588 -15.321 12.388 1.00 74.75 175 PHE A O 1
ATOM 1341 N N . VAL A 1 176 ? -3.969 -13.129 12.144 1.00 66.06 176 VAL A N 1
ATOM 1342 C CA . VAL A 1 176 ? -4.639 -13.229 10.830 1.00 66.06 176 VAL A CA 1
ATOM 1343 C C . VAL A 1 176 ? -3.790 -13.958 9.767 1.00 66.06 176 VAL A C 1
ATOM 1345 O O . VAL A 1 176 ? -4.341 -14.820 9.084 1.00 66.06 176 VAL A O 1
ATOM 1348 N N . PRO A 1 177 ? -2.468 -13.728 9.630 1.00 55.94 177 PRO A N 1
ATOM 1349 C CA . PRO A 1 177 ? -1.619 -14.541 8.754 1.00 55.94 177 PRO A CA 1
ATOM 1350 C C . PRO A 1 177 ? -1.269 -15.934 9.320 1.00 55.94 177 PRO A C 1
ATOM 1352 O O . PRO A 1 177 ? -0.781 -16.775 8.568 1.00 55.94 177 PRO A O 1
ATOM 1355 N N . PHE A 1 178 ? -1.531 -16.211 10.606 1.00 46.62 178 PHE A N 1
ATOM 1356 C CA . PHE A 1 178 ? -1.221 -17.481 11.294 1.00 46.62 178 PHE A CA 1
ATOM 1357 C C . PHE A 1 178 ? -2.454 -18.340 11.620 1.00 46.62 178 PHE A C 1
ATOM 1359 O O . PHE A 1 178 ? -2.378 -19.256 12.438 1.00 46.62 178 PHE A O 1
ATOM 1366 N N . GLY A 1 179 ? -3.566 -18.153 10.900 1.00 45.03 179 GLY A N 1
ATOM 1367 C CA . GLY A 1 179 ? -4.670 -19.126 10.848 1.00 45.03 179 GLY A CA 1
ATOM 1368 C C . GLY A 1 179 ? -4.264 -20.531 10.357 1.00 45.03 179 GLY A 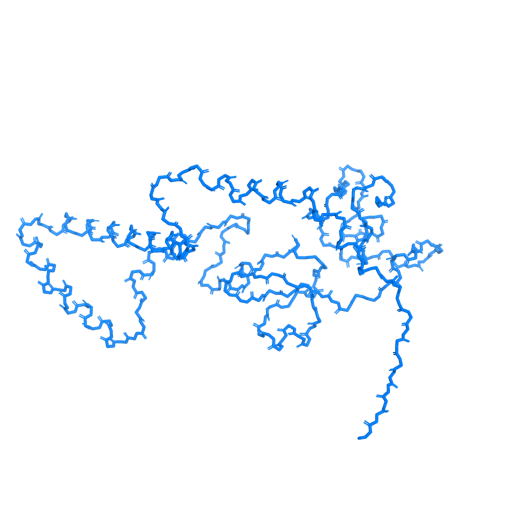C 1
ATOM 1369 O O . GLY A 1 179 ? -5.106 -21.420 10.280 1.00 45.03 179 GLY A O 1
ATOM 1370 N N . ALA A 1 180 ? -2.979 -20.753 10.059 1.00 42.38 180 ALA A N 1
ATOM 1371 C CA . ALA A 1 180 ? -2.334 -22.053 10.077 1.00 42.38 180 ALA A CA 1
ATOM 1372 C C . ALA A 1 180 ? -1.068 -21.989 10.957 1.00 42.38 180 ALA A C 1
ATOM 1374 O O . ALA A 1 180 ? -0.047 -21.434 10.552 1.00 42.38 180 ALA A O 1
ATOM 1375 N N . ASN A 1 181 ? -1.140 -22.664 12.107 1.00 30.31 181 ASN A N 1
ATOM 1376 C CA . ASN A 1 181 ? -0.051 -23.086 12.999 1.00 30.31 181 ASN A CA 1
ATOM 1377 C C . ASN A 1 181 ? 0.262 -22.174 14.199 1.00 30.31 181 ASN A C 1
ATOM 1379 O O . ASN A 1 181 ? 0.893 -21.126 14.122 1.00 30.31 181 ASN A O 1
ATOM 1383 N N . VAL A 1 182 ? -0.178 -22.698 15.340 1.00 41.19 182 VAL A N 1
ATOM 1384 C CA . VAL A 1 182 ? 0.074 -22.314 16.724 1.00 41.19 182 VAL A CA 1
ATOM 1385 C C . VAL A 1 182 ? 1.541 -22.015 17.051 1.00 41.19 182 VAL A C 1
ATOM 1387 O O . VAL A 1 182 ? 2.429 -22.822 16.799 1.00 41.19 182 VAL A O 1
ATOM 1390 N N . SER A 1 183 ? 1.761 -20.905 17.752 1.00 35.09 183 SER A N 1
ATOM 1391 C CA . SER A 1 183 ? 2.336 -20.848 19.107 1.00 35.09 183 SER A CA 1
ATOM 1392 C C . SER A 1 183 ? 3.158 -19.573 19.310 1.00 35.09 183 SER A C 1
ATOM 1394 O O . SER A 1 183 ? 3.965 -19.154 18.488 1.00 35.09 183 SER A O 1
ATOM 1396 N N . VAL A 1 184 ? 2.866 -18.916 20.425 1.00 43.81 184 VAL A N 1
ATOM 1397 C CA . VAL A 1 184 ? 3.546 -17.730 20.939 1.00 43.81 184 VAL A CA 1
ATOM 1398 C C . VAL A 1 184 ? 5.013 -18.075 21.227 1.00 43.81 184 VAL A C 1
ATOM 1400 O O . VAL A 1 184 ? 5.268 -19.141 21.782 1.00 43.81 184 VAL A O 1
ATOM 1403 N N . LEU A 1 185 ? 5.915 -17.128 20.910 1.00 38.88 185 LEU A N 1
ATOM 1404 C CA . LEU A 1 185 ? 7.384 -17.078 21.105 1.00 38.88 185 LEU A CA 1
ATOM 1405 C C . LEU A 1 185 ? 8.208 -17.146 19.801 1.00 38.88 185 LEU A C 1
ATOM 1407 O O . LEU A 1 185 ? 9.085 -17.993 19.662 1.00 38.88 185 LEU A O 1
ATOM 1411 N N . GLU A 1 186 ? 8.002 -16.220 18.855 1.00 44.34 186 GLU A N 1
ATOM 1412 C CA . GLU A 1 186 ? 8.868 -16.160 17.665 1.00 44.34 186 GLU A CA 1
ATOM 1413 C C . GLU A 1 186 ? 9.238 -14.736 17.203 1.00 44.34 186 GLU A C 1
ATOM 1415 O O . GLU A 1 186 ? 9.139 -14.393 16.028 1.00 44.34 186 GLU A O 1
ATOM 1420 N N . GLU A 1 187 ? 9.861 -13.953 18.094 1.00 42.69 187 GLU A N 1
ATOM 1421 C CA . GLU A 1 187 ? 10.885 -12.959 17.683 1.00 42.69 187 GLU A CA 1
ATOM 1422 C C . GLU A 1 187 ? 11.951 -13.597 16.744 1.00 42.69 187 GLU A C 1
ATOM 1424 O O . GLU A 1 187 ? 12.637 -12.914 15.987 1.00 42.69 187 GLU A O 1
ATOM 1429 N N . ALA A 1 188 ? 12.062 -14.932 16.716 1.00 44.56 188 ALA A N 1
ATOM 1430 C CA . ALA A 1 188 ? 12.910 -15.689 15.796 1.00 44.56 188 ALA A CA 1
ATOM 1431 C C . ALA A 1 188 ? 12.319 -15.915 14.376 1.00 44.56 188 ALA A C 1
ATOM 1433 O O . ALA A 1 188 ? 13.062 -16.320 13.474 1.00 44.56 188 ALA A O 1
ATOM 1434 N N . GLY A 1 189 ? 11.034 -15.616 14.137 1.00 41.44 189 GLY A N 1
ATOM 1435 C CA . GLY A 1 189 ? 10.306 -16.040 12.930 1.00 41.44 189 GLY A CA 1
ATOM 1436 C C . GLY A 1 189 ? 10.317 -15.028 11.791 1.00 41.44 189 GLY A C 1
ATOM 1437 O O . GLY A 1 189 ? 10.326 -15.400 10.614 1.00 41.44 189 GLY A O 1
ATOM 1438 N N . MET A 1 190 ? 10.460 -13.738 12.111 1.00 42.59 190 MET A N 1
ATOM 1439 C CA . MET A 1 190 ? 10.554 -12.682 11.096 1.00 42.59 190 MET A CA 1
ATOM 1440 C C . MET A 1 190 ? 11.852 -12.789 10.269 1.00 42.59 190 MET A C 1
ATOM 1442 O O . MET A 1 190 ? 11.877 -12.449 9.086 1.00 42.59 190 MET A O 1
ATOM 1446 N N . ARG A 1 191 ? 12.929 -13.364 10.836 1.00 43.34 191 ARG A N 1
ATOM 1447 C CA . ARG A 1 191 ? 14.152 -13.696 10.074 1.00 43.34 191 ARG A CA 1
ATOM 1448 C C . ARG A 1 191 ? 13.985 -14.910 9.159 1.00 43.34 191 ARG A C 1
ATOM 1450 O O . ARG A 1 191 ? 14.704 -15.015 8.166 1.00 43.34 191 ARG A O 1
ATOM 1457 N N . ARG A 1 192 ? 13.066 -15.831 9.459 1.00 40.16 192 ARG A N 1
ATOM 1458 C CA . ARG A 1 192 ? 12.825 -17.026 8.636 1.00 40.16 192 ARG A CA 1
ATOM 1459 C C . ARG A 1 192 ? 11.955 -16.713 7.426 1.00 40.16 192 ARG A C 1
ATOM 1461 O O . ARG A 1 192 ? 12.263 -17.228 6.360 1.00 40.16 192 ARG A O 1
ATOM 1468 N N . TYR A 1 193 ? 10.974 -15.816 7.525 1.00 39.50 193 TYR A N 1
ATOM 1469 C CA . TYR A 1 193 ? 10.145 -15.460 6.364 1.00 39.50 193 TYR A CA 1
ATOM 1470 C C . TYR A 1 193 ? 10.934 -14.715 5.267 1.00 39.50 193 TYR A C 1
ATOM 1472 O O . TYR A 1 193 ? 10.739 -14.974 4.080 1.00 39.50 193 TYR A O 1
ATOM 1480 N N . TYR A 1 194 ? 11.922 -13.888 5.637 1.00 39.75 194 TYR A N 1
ATOM 1481 C CA . TYR A 1 194 ? 12.879 -13.322 4.669 1.00 39.75 194 TYR A CA 1
ATOM 1482 C C . TYR A 1 194 ? 14.017 -14.301 4.302 1.00 39.75 194 TYR A C 1
ATOM 1484 O O . TYR A 1 194 ? 14.575 -14.258 3.203 1.00 39.75 194 TYR A O 1
ATOM 1492 N N . GLY A 1 195 ? 14.366 -15.217 5.211 1.00 34.59 195 GLY A N 1
ATOM 1493 C CA . GLY A 1 195 ? 15.452 -16.188 5.050 1.00 34.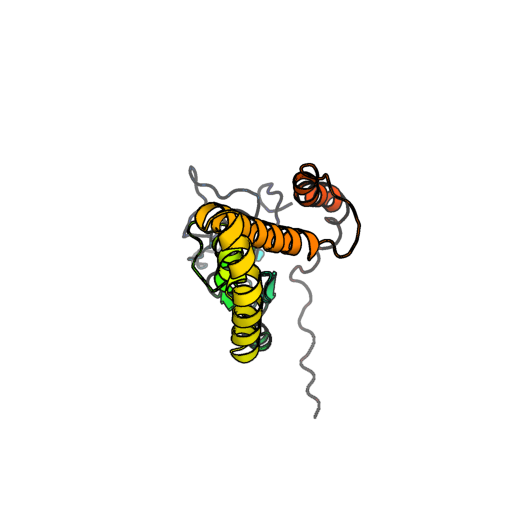59 195 GLY A CA 1
ATOM 1494 C C . GLY A 1 195 ? 15.115 -17.416 4.195 1.00 34.59 195 GLY A C 1
ATOM 1495 O O . GLY A 1 195 ? 16.010 -17.960 3.544 1.00 34.59 195 GLY A O 1
ATOM 1496 N N . ASP A 1 196 ? 13.851 -17.844 4.132 1.00 34.94 196 ASP A N 1
ATOM 1497 C CA . ASP A 1 196 ? 13.449 -19.037 3.367 1.00 34.94 196 ASP A CA 1
ATOM 1498 C C . ASP A 1 196 ? 13.203 -18.742 1.878 1.00 34.94 196 ASP A C 1
ATOM 1500 O O . ASP A 1 196 ? 13.392 -19.615 1.026 1.00 34.94 196 ASP A O 1
ATOM 1504 N N . SER A 1 197 ? 12.965 -17.473 1.518 1.00 38.81 197 SER A N 1
ATOM 1505 C CA . SER A 1 197 ? 13.037 -17.023 0.118 1.00 38.81 197 SER A CA 1
ATOM 1506 C C . SER A 1 197 ? 14.444 -17.219 -0.473 1.00 38.81 197 SER A C 1
ATOM 1508 O O . SER A 1 197 ? 14.590 -17.477 -1.666 1.00 38.81 197 SER A O 1
ATOM 1510 N N . LYS A 1 198 ? 15.509 -17.220 0.348 1.00 38.44 198 LYS A N 1
ATOM 1511 C CA . LYS A 1 198 ? 16.884 -17.512 -0.110 1.00 38.44 198 LYS A CA 1
ATOM 1512 C C . LYS A 1 198 ? 17.212 -19.010 -0.172 1.00 38.44 198 LYS A C 1
ATOM 1514 O O . LYS A 1 198 ? 18.137 -19.388 -0.893 1.00 38.44 198 LYS A O 1
ATOM 1519 N N . ARG A 1 199 ? 16.476 -19.875 0.537 1.00 35.03 199 ARG A N 1
ATOM 1520 C CA . ARG A 1 199 ? 16.740 -21.327 0.576 1.00 35.03 199 ARG A CA 1
ATOM 1521 C C . ARG A 1 199 ? 15.866 -22.111 -0.416 1.00 35.03 199 ARG A C 1
ATOM 1523 O O . ARG A 1 199 ? 16.350 -23.085 -0.991 1.00 35.03 199 ARG A O 1
ATOM 1530 N N . GLY A 1 200 ? 14.672 -21.610 -0.753 1.00 30.55 200 GLY A N 1
ATOM 1531 C CA . GLY A 1 200 ? 13.835 -22.117 -1.853 1.00 30.55 200 GLY A CA 1
ATOM 1532 C C . GLY A 1 200 ? 14.282 -21.694 -3.265 1.00 30.55 200 GLY A C 1
ATOM 1533 O O . GLY A 1 200 ? 14.051 -22.421 -4.236 1.00 30.55 200 GLY A O 1
ATOM 1534 N N . ARG A 1 201 ? 15.003 -20.569 -3.409 1.00 39.78 201 ARG A N 1
ATOM 1535 C CA . ARG A 1 201 ? 15.497 -20.079 -4.718 1.00 39.78 201 ARG A CA 1
ATOM 1536 C C . ARG A 1 201 ? 16.667 -20.876 -5.299 1.00 39.78 201 ARG A C 1
ATOM 1538 O O . ARG A 1 201 ? 16.983 -20.706 -6.470 1.00 39.78 201 ARG A O 1
ATOM 1545 N N . LYS A 1 202 ? 17.280 -21.795 -4.539 1.00 33.69 202 LYS A N 1
ATOM 1546 C CA . LYS A 1 202 ? 18.335 -22.679 -5.072 1.00 33.69 202 LYS A CA 1
ATOM 1547 C C . LYS A 1 202 ? 17.820 -23.898 -5.849 1.00 33.69 202 LYS A C 1
ATOM 1549 O O . LYS A 1 202 ? 18.634 -24.584 -6.456 1.00 33.69 202 LYS A O 1
ATOM 1554 N N . LYS A 1 203 ? 16.507 -24.177 -5.884 1.00 33.78 203 LYS A N 1
ATOM 1555 C CA . LYS A 1 203 ? 15.964 -25.328 -6.646 1.00 33.78 203 LYS A CA 1
ATOM 1556 C C . LYS A 1 203 ? 14.816 -25.026 -7.618 1.00 33.78 203 LYS A C 1
ATOM 1558 O O . LYS A 1 203 ? 14.408 -25.929 -8.338 1.00 33.78 203 LYS A O 1
ATOM 1563 N N . LYS A 1 204 ? 14.335 -23.781 -7.718 1.00 30.42 204 LYS A N 1
ATOM 1564 C CA . LYS A 1 204 ? 13.342 -23.371 -8.741 1.00 30.42 204 LYS A CA 1
ATOM 1565 C C . LYS A 1 204 ? 13.834 -22.300 -9.723 1.00 30.42 204 LYS A C 1
ATOM 1567 O O . LYS A 1 204 ? 13.068 -21.862 -10.572 1.00 30.42 204 LYS A O 1
ATOM 1572 N N . GLN A 1 205 ? 15.121 -21.949 -9.696 1.00 34.75 205 GLN A N 1
ATOM 1573 C CA . GLN A 1 205 ? 15.754 -21.088 -10.708 1.00 34.75 205 GLN A CA 1
ATOM 1574 C C . GLN A 1 205 ? 16.332 -21.885 -11.896 1.00 34.75 205 GLN A C 1
ATOM 1576 O O . GLN A 1 205 ? 17.311 -21.484 -12.512 1.00 34.75 205 GLN A O 1
ATOM 1581 N N . THR A 1 206 ? 15.741 -23.035 -12.225 1.00 32.88 206 THR A N 1
ATOM 1582 C CA . THR A 1 206 ? 16.053 -23.800 -13.448 1.00 32.88 206 THR A CA 1
ATOM 1583 C C . THR A 1 206 ? 14.822 -24.068 -14.316 1.00 32.88 206 THR A C 1
ATOM 1585 O O . THR A 1 206 ? 14.921 -24.785 -15.307 1.00 32.88 206 THR A O 1
ATOM 1588 N N . ARG A 1 207 ? 13.649 -23.489 -14.001 1.00 29.44 207 ARG A N 1
ATOM 1589 C CA . ARG A 1 207 ? 12.428 -23.765 -14.782 1.00 29.44 207 ARG A CA 1
ATOM 1590 C C . ARG A 1 207 ? 11.406 -22.628 -14.874 1.00 29.44 207 ARG A C 1
ATOM 1592 O O . ARG A 1 207 ? 10.221 -22.899 -14.991 1.00 29.44 207 ARG A O 1
ATOM 1599 N N . PHE A 1 208 ? 11.853 -21.374 -14.842 1.00 31.11 208 PHE A N 1
ATOM 1600 C CA . PHE A 1 208 ? 11.012 -20.222 -15.220 1.00 31.11 208 PHE A CA 1
ATOM 1601 C C . PHE A 1 208 ? 11.730 -19.231 -16.150 1.00 31.11 208 PHE A C 1
ATOM 1603 O O . PHE A 1 208 ? 11.325 -18.088 -16.305 1.00 31.11 208 PHE A O 1
ATOM 1610 N N . SER A 1 209 ? 12.795 -19.700 -16.808 1.00 27.95 209 SER A N 1
ATOM 1611 C CA . SER A 1 209 ? 13.448 -19.024 -17.931 1.00 27.95 209 SER A CA 1
ATOM 1612 C C . SER A 1 209 ? 12.963 -19.668 -19.227 1.00 27.95 209 SER A C 1
ATOM 1614 O O . SER A 1 209 ? 13.729 -20.352 -19.900 1.00 27.95 209 SER A O 1
ATOM 1616 N N . ARG A 1 210 ? 11.661 -19.578 -19.522 1.00 29.91 210 ARG A N 1
ATOM 1617 C CA . ARG A 1 210 ? 11.146 -20.013 -20.830 1.00 29.91 210 ARG A CA 1
ATOM 1618 C C . ARG A 1 210 ? 9.881 -19.292 -21.304 1.00 29.91 210 ARG A C 1
ATOM 1620 O O . ARG A 1 210 ? 9.072 -19.882 -21.998 1.00 29.91 210 ARG A O 1
ATOM 1627 N N . TYR A 1 211 ? 9.765 -18.007 -20.991 1.00 31.80 211 TYR A N 1
ATOM 1628 C CA . TYR A 1 211 ? 9.032 -17.080 -21.858 1.00 31.80 211 TYR A CA 1
ATOM 1629 C C . TYR A 1 211 ? 10.054 -16.102 -22.432 1.00 31.80 211 TYR A C 1
ATOM 1631 O O . TYR A 1 211 ? 10.127 -14.937 -22.062 1.00 31.80 211 TYR A O 1
ATOM 1639 N N . GLY A 1 212 ? 10.958 -16.667 -23.233 1.00 26.69 212 GLY A N 1
ATOM 1640 C CA . GLY A 1 212 ? 11.740 -15.903 -24.191 1.00 26.69 212 GLY A CA 1
ATOM 1641 C C . GLY A 1 212 ? 10.909 -15.777 -25.459 1.00 26.69 212 GLY A C 1
ATOM 1642 O O . GLY A 1 212 ? 10.235 -16.734 -25.838 1.00 26.69 212 GLY A O 1
ATOM 1643 N N . CYS A 1 213 ? 10.954 -14.603 -26.080 1.00 31.86 213 CYS A N 1
ATOM 1644 C CA . CYS A 1 213 ? 10.496 -14.367 -27.441 1.00 31.86 213 CYS A CA 1
ATOM 1645 C C . CYS A 1 213 ? 11.083 -15.432 -28.383 1.00 31.86 213 CYS A C 1
ATOM 1647 O O . CYS A 1 213 ? 12.262 -15.363 -28.713 1.00 31.86 213 CYS A O 1
ATOM 1649 N N . ASN A 1 214 ? 10.295 -16.450 -28.727 1.00 30.80 214 ASN A N 1
ATOM 1650 C CA . ASN A 1 214 ? 10.416 -17.280 -29.927 1.00 30.80 214 ASN A CA 1
ATOM 1651 C C . ASN A 1 214 ? 9.299 -18.326 -29.919 1.00 30.80 214 ASN A C 1
ATOM 1653 O O . ASN A 1 214 ? 9.521 -19.491 -29.619 1.00 30.80 214 ASN A O 1
ATOM 1657 N N . GLU A 1 215 ? 8.097 -17.889 -30.266 1.00 28.91 215 GLU A N 1
ATOM 1658 C CA . GLU A 1 215 ? 7.155 -18.694 -31.038 1.00 28.91 215 GLU A CA 1
ATOM 1659 C C . GLU A 1 215 ? 6.625 -17.712 -32.093 1.00 28.91 215 GLU A C 1
ATOM 1661 O O . GLU A 1 215 ? 6.182 -16.614 -31.749 1.00 28.91 215 GLU A O 1
ATOM 1666 N N . GLY A 1 216 ? 6.775 -18.043 -33.379 1.00 30.97 216 GLY A N 1
ATOM 1667 C CA . GLY A 1 216 ? 6.154 -17.283 -34.467 1.00 30.97 216 GLY A CA 1
ATOM 1668 C C . GLY A 1 216 ? 4.628 -17.204 -34.293 1.00 30.97 216 GLY A C 1
ATOM 1669 O O . GLY A 1 216 ? 4.067 -17.883 -33.432 1.00 30.97 216 GLY A O 1
ATOM 1670 N N . PRO A 1 217 ? 3.933 -16.374 -35.086 1.00 30.78 217 PRO A N 1
ATOM 1671 C CA . PRO A 1 217 ? 2.530 -16.071 -34.834 1.00 30.78 217 PRO A CA 1
ATOM 1672 C C . PRO A 1 217 ? 1.666 -17.332 -34.999 1.00 30.78 217 PRO A C 1
ATOM 1674 O O . PRO A 1 217 ? 1.727 -17.956 -36.062 1.00 30.78 217 PRO A O 1
ATOM 1677 N N . PRO A 1 218 ? 0.824 -17.714 -34.022 1.00 33.09 218 PRO A N 1
ATOM 1678 C CA . PRO A 1 218 ? -0.293 -18.590 -34.317 1.00 33.09 218 PRO A CA 1
ATOM 1679 C C . PRO A 1 218 ? -1.395 -17.779 -35.028 1.00 33.09 218 PRO A C 1
ATOM 1681 O O . PRO A 1 218 ? -1.576 -16.591 -34.746 1.00 33.09 218 PRO A O 1
ATOM 1684 N N . PRO A 1 219 ? -2.100 -18.389 -35.991 1.00 29.61 219 PRO A N 1
ATOM 1685 C CA . PRO A 1 219 ? -2.999 -17.693 -36.899 1.00 29.61 219 PRO A CA 1
ATOM 1686 C C . PRO A 1 219 ? -4.216 -17.120 -36.169 1.00 29.61 219 PRO A C 1
ATOM 1688 O O . PRO A 1 219 ? -4.824 -17.784 -35.330 1.00 29.61 219 PRO A O 1
ATOM 1691 N N . CYS A 1 220 ? -4.616 -15.910 -36.566 1.00 26.66 220 CYS A N 1
ATOM 1692 C CA . CYS A 1 220 ? -5.980 -15.434 -36.389 1.00 26.66 220 CYS A CA 1
ATOM 1693 C C . CYS A 1 220 ? -6.913 -16.395 -37.137 1.00 26.66 220 CYS A C 1
ATOM 1695 O O . CYS A 1 220 ? -7.047 -16.298 -38.357 1.00 26.66 220 CYS A O 1
ATOM 1697 N N . LEU A 1 221 ? -7.537 -17.332 -36.426 1.00 25.86 221 LEU A N 1
ATOM 1698 C CA . LEU A 1 221 ? -8.725 -18.000 -36.933 1.00 25.86 221 LEU A CA 1
ATOM 1699 C C . LEU A 1 221 ? -9.931 -17.126 -36.598 1.00 25.86 221 LEU A C 1
ATOM 1701 O O . LEU A 1 221 ? -10.367 -17.033 -35.454 1.00 25.86 221 LEU A O 1
ATOM 1705 N N . LEU A 1 222 ? -10.407 -16.453 -37.645 1.00 30.12 222 LEU A N 1
ATOM 1706 C CA . LEU A 1 222 ? -11.827 -16.249 -37.885 1.00 30.12 222 LEU A CA 1
ATOM 1707 C C . LEU A 1 222 ? -12.539 -17.598 -37.749 1.00 30.12 222 LEU A C 1
ATOM 1709 O O . LEU A 1 222 ? -12.131 -18.545 -38.413 1.00 30.12 222 LEU A O 1
ATOM 1713 N N . GLU A 1 223 ? -13.612 -17.655 -36.976 1.00 24.98 223 GLU A N 1
ATOM 1714 C CA . GLU A 1 223 ? -14.836 -18.319 -37.418 1.00 24.98 223 GLU A CA 1
ATOM 1715 C C . GLU A 1 223 ? -16.030 -17.711 -36.676 1.00 24.98 223 GLU A C 1
ATOM 1717 O O . GLU A 1 223 ? -15.895 -17.237 -35.545 1.00 24.98 223 GLU A O 1
ATOM 1722 N N . GLU A 1 224 ? -17.131 -17.630 -37.418 1.00 31.08 224 GLU A N 1
ATOM 1723 C CA . GLU A 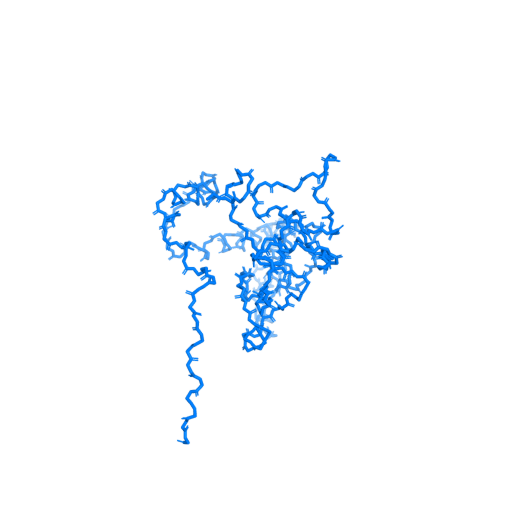1 224 ? -18.412 -16.996 -37.091 1.00 31.08 224 GLU A CA 1
ATOM 1724 C C . GLU A 1 224 ? -19.187 -17.666 -35.948 1.00 31.08 224 GLU A C 1
ATOM 1726 O O . GLU A 1 224 ? -19.005 -18.883 -35.715 1.00 31.08 224 GLU A O 1
#

Sequence (224 aa):
MGPGGRISGPVCGQDPSYCKDPASVAPHEWPDDITQWPVCRKRTLASSGQSAEHMACEVIGHPCCIGIHGACQITTQEYCEFLNGFFHKEAFLCAQVSCMNDVCGMVPFYSADTPDQFYRLWTSLFLHAGIIHLLVTIGVQYFLMRDLEKMAGPIRIGTIYLISGMTGNLTSACFVPFGANVSVLEEAGMRRYYGDSKRGRKKKQTRFSRYGCNEGPPPCLLEE

Secondary structure (DSSP, 8-state):
--GGG-SSPP-TT--TTTEEETB-BTTBPPPSSGGGPPP--EE---SSS---GGG------EEEEETTTTEEEEE-HHHHHHTT-EE-TT-SSGGG--HHHHH-TTS--SSTTS---THHHHHTTT--SSHHHHHHHHHHHHHHHHHHHHHH-HHHHHHHHHHHHHHHHHHHHHHGGGSS---S--TTTHHHHHHHHHHHTTTSTTSS----S--PPPP-----

Organism: NCBI:txid163714

Radius of gyration: 25.89 Å; chains: 1; bounding box: 57×34×80 Å

pLDDT: mean 71.57, std 21.71, range [24.98, 94.06]